Protein AF-A0A0F9HK56-F1 (afdb_monomer_lite)

pLDDT: mean 80.1, std 22.17, range [26.22, 98.25]

Organism: NCBI:txid412755

Foldseek 3Di:
DEAEDCLQCQLPVVSLVVSVVVVVVVVVVCVVVVPPDYYYYYYDPCSLWWDDDVCVQQCPQNHGHDCVRSVHDTDTDDPSSSVSSVVSSVVVVCCQVVPPPHDDDDPVRCCVVPNDADQKDFPVNLVVLVVVCVVVVHRDQDDGDGSQQSLLFVLVQLLCCVVPVHGDRIDGGAQAAEENDAADQDDQDDDDDSVVSSVQSVQQNVVCVVPSYGHSWGDDPPTTDGPHNPPPCVVVDPPDDPPPDPPPDPPDPPDDDDDDDDDDDDDDDDD

Secondary structure (DSSP, 8-state):
-EE---TTTTT-HHHHHHHHHHHHHHHHHHHHTT-S--EE----HHHHHEES-HHHHHSTTSS---TGGGT---EE--HHHHHHHHHHHHHHHHHHHH-TT-----HHHHHHHH----SEEEHHHHHHHHHHHHHHTSPPPPSSS-HHHHHHHHHHHHHHHHHHSS--SEEE---PBPPSSPPPSS-S-S---HHHHHHHHHHHHHHHHHHSB--S-EEETTEEE-SS----TTT------TT----------------------------

Radius of gyration: 25.94 Å; chains: 1; bounding box: 50×80×69 Å

Sequence (271 aa):
AGFGGFDSIYSCDAAFNARFEQMEEYVSACVERGVEYISLFGCHPVQVMARGWIEEYCLAGGKTRTPEQVGWRYGVRGPEEEARAKANFRKLCEYIRDHPDLQSVGIAEAAKAFYTQPADITRDELTPYAADVQEADRVVLHRTFSPAELLAGMLESLAAAGAEGGLPDAVDRRDVLGPKDIPTMGREVTEVTHAQLLDLCRQAVEVIRSTGHLPGNDHLGDARVDRLHPVDQGQMRARQGAAGQLYLDQRAQSGQLLDPLGGQVGRAQPA

Structure (mmCIF, N/CA/C/O backbone):
data_AF-A0A0F9HK56-F1
#
_entry.id   AF-A0A0F9HK56-F1
#
loop_
_atom_site.group_PDB
_atom_site.id
_atom_site.type_symbol
_atom_site.label_atom_id
_atom_site.label_alt_id
_atom_site.label_comp_id
_atom_site.label_asym_id
_atom_site.label_entity_id
_atom_site.label_seq_id
_atom_site.pdbx_PDB_ins_code
_atom_site.Cartn_x
_atom_site.Cartn_y
_atom_site.Cartn_z
_atom_site.occupancy
_atom_site.B_iso_or_equiv
_atom_site.auth_seq_id
_atom_site.auth_comp_id
_atom_site.auth_asym_id
_atom_site.auth_atom_id
_atom_site.pdbx_PDB_model_num
ATOM 1 N N . ALA A 1 1 ? 11.507 -13.057 -2.876 1.00 76.75 1 ALA A N 1
ATOM 2 C CA . ALA A 1 1 ? 12.666 -12.238 -3.303 1.00 76.75 1 ALA A CA 1
ATOM 3 C C . ALA A 1 1 ? 12.217 -11.298 -4.427 1.00 76.75 1 ALA A C 1
ATOM 5 O O . ALA A 1 1 ? 11.199 -11.599 -5.043 1.00 76.75 1 ALA A O 1
ATOM 6 N N . GLY A 1 2 ? 12.883 -10.159 -4.650 1.00 87.00 2 GLY A N 1
ATOM 7 C CA . GLY A 1 2 ? 12.436 -9.185 -5.653 1.00 87.00 2 GLY A CA 1
ATOM 8 C C . GLY A 1 2 ? 13.569 -8.589 -6.483 1.00 87.00 2 GLY A C 1
ATOM 9 O O . GLY A 1 2 ? 14.666 -8.383 -5.965 1.00 87.00 2 GLY A O 1
ATOM 10 N N . PHE A 1 3 ? 13.282 -8.289 -7.749 1.00 93.88 3 PHE A N 1
ATOM 11 C CA . PHE A 1 3 ? 14.173 -7.586 -8.672 1.00 93.88 3 PHE A CA 1
ATOM 12 C C . PHE A 1 3 ? 13.430 -6.417 -9.329 1.00 93.88 3 PHE A C 1
ATOM 14 O O . PHE A 1 3 ? 12.229 -6.492 -9.568 1.00 93.88 3 PHE A O 1
ATOM 21 N N . GLY A 1 4 ? 14.131 -5.323 -9.620 1.00 92.88 4 GLY A N 1
ATOM 22 C CA . GLY A 1 4 ? 13.541 -4.127 -10.228 1.00 92.88 4 GLY A CA 1
ATOM 23 C C . GLY A 1 4 ? 14.598 -3.133 -10.697 1.00 92.88 4 GLY A C 1
ATOM 24 O O . GLY A 1 4 ? 15.732 -3.525 -10.966 1.00 92.88 4 GLY A O 1
ATOM 25 N N . GLY A 1 5 ? 14.267 -1.842 -10.746 1.00 90.50 5 GLY A N 1
ATOM 26 C CA . GLY A 1 5 ? 15.226 -0.777 -11.081 1.00 90.50 5 GLY A CA 1
ATOM 27 C C . GLY A 1 5 ? 15.310 -0.440 -12.570 1.00 90.50 5 GLY A C 1
ATOM 28 O O . GLY A 1 5 ? 16.373 -0.062 -13.053 1.00 90.50 5 GLY A O 1
ATOM 29 N N . PHE A 1 6 ? 14.202 -0.581 -13.296 1.00 92.38 6 PHE A N 1
ATOM 30 C CA . PHE A 1 6 ? 14.111 -0.237 -14.718 1.00 92.38 6 PHE A CA 1
ATOM 31 C C . PHE A 1 6 ? 13.495 1.156 -14.986 1.00 92.38 6 PHE A C 1
ATOM 33 O O . PHE A 1 6 ? 13.485 1.611 -16.129 1.00 92.38 6 PHE A O 1
ATOM 40 N N . ASP A 1 7 ? 12.995 1.850 -13.955 1.00 86.44 7 ASP A N 1
ATOM 41 C CA . ASP A 1 7 ? 12.178 3.073 -14.060 1.00 86.44 7 ASP A CA 1
ATOM 42 C C . ASP A 1 7 ? 12.711 4.123 -15.044 1.00 86.44 7 ASP A C 1
ATOM 44 O O . ASP A 1 7 ? 11.982 4.619 -15.903 1.00 86.44 7 ASP A O 1
ATOM 48 N N . SER A 1 8 ? 13.999 4.442 -14.962 1.00 86.06 8 SER A N 1
ATOM 49 C CA . SER A 1 8 ? 14.609 5.539 -15.718 1.00 86.06 8 SER A CA 1
ATOM 50 C C . SER A 1 8 ? 15.484 5.091 -16.889 1.00 86.06 8 SER A C 1
ATOM 52 O O . SER A 1 8 ? 16.050 5.942 -17.576 1.00 86.06 8 SER A O 1
ATOM 54 N N . ILE A 1 9 ? 15.601 3.783 -17.144 1.00 92.38 9 ILE A N 1
ATOM 55 C CA . ILE A 1 9 ? 16.607 3.247 -18.078 1.00 92.38 9 ILE A CA 1
ATOM 56 C C . ILE A 1 9 ? 16.030 2.749 -19.401 1.00 92.38 9 ILE A C 1
ATOM 58 O O . ILE A 1 9 ? 16.794 2.532 -20.333 1.00 92.38 9 ILE A O 1
ATOM 62 N N . TYR A 1 10 ? 14.706 2.615 -19.536 1.00 93.44 10 TYR A N 1
ATOM 63 C CA . TYR A 1 10 ? 14.094 2.088 -20.764 1.00 93.44 10 TYR A CA 1
ATOM 64 C C . TYR A 1 10 ? 14.467 2.863 -22.032 1.00 93.44 10 TYR A C 1
ATOM 66 O O . TYR A 1 10 ? 14.584 2.267 -23.096 1.00 93.44 10 TYR A O 1
ATOM 74 N N . SER A 1 11 ? 14.685 4.176 -21.948 1.00 92.62 11 SER A N 1
ATOM 75 C CA . SER A 1 11 ? 15.094 4.990 -23.100 1.00 92.62 11 SER A CA 1
ATOM 76 C C . SER A 1 11 ? 16.609 4.976 -23.375 1.00 92.62 11 SER A C 1
ATOM 78 O O . SER A 1 11 ? 17.055 5.689 -24.278 1.00 92.62 11 SER A O 1
ATOM 80 N N . CYS A 1 12 ? 17.392 4.205 -22.608 1.00 93.88 12 CYS A N 1
ATOM 81 C CA . CYS A 1 12 ? 18.848 4.077 -22.694 1.00 93.88 12 CYS A CA 1
ATOM 82 C C . CYS A 1 12 ? 19.254 2.602 -22.853 1.00 93.88 12 CYS A C 1
ATOM 84 O O . CYS A 1 12 ? 19.375 1.875 -21.868 1.00 93.88 12 CYS A O 1
ATOM 86 N N . ASP A 1 13 ? 19.513 2.170 -24.089 1.00 97.06 13 ASP A N 1
ATOM 87 C CA . ASP A 1 13 ? 19.751 0.756 -24.418 1.00 97.06 13 ASP A CA 1
ATOM 88 C C . ASP A 1 13 ? 20.906 0.133 -23.624 1.00 97.06 13 ASP A C 1
ATOM 90 O O . ASP A 1 13 ? 20.794 -0.996 -23.157 1.00 97.06 13 ASP A O 1
ATOM 94 N N . ALA A 1 14 ? 22.004 0.867 -23.422 1.00 97.88 14 ALA A N 1
ATOM 95 C CA . ALA A 1 14 ? 23.151 0.367 -22.662 1.00 97.88 14 ALA A CA 1
ATOM 96 C C . ALA A 1 14 ? 22.793 0.100 -21.190 1.00 97.88 14 ALA A C 1
ATOM 98 O O . ALA A 1 14 ? 23.107 -0.962 -20.658 1.00 97.88 14 ALA A O 1
ATOM 99 N N . ALA A 1 15 ? 22.102 1.045 -20.544 1.00 96.56 15 ALA A N 1
ATOM 100 C CA . ALA A 1 15 ? 21.681 0.892 -19.155 1.00 96.56 15 ALA A CA 1
ATOM 101 C C . ALA A 1 15 ? 20.608 -0.195 -19.012 1.00 96.56 15 ALA A C 1
ATOM 103 O O . ALA A 1 15 ? 20.678 -1.004 -18.088 1.00 96.56 15 ALA A O 1
ATOM 104 N N . PHE A 1 16 ? 19.649 -0.242 -19.944 1.00 97.19 16 PHE A N 1
ATOM 105 C CA . PHE A 1 16 ? 18.629 -1.282 -19.988 1.00 97.19 16 PHE A CA 1
ATOM 106 C C . PHE A 1 16 ? 19.249 -2.673 -20.130 1.00 97.19 16 PHE A C 1
ATOM 108 O O . PHE A 1 16 ? 18.961 -3.530 -19.304 1.00 97.19 16 PHE A O 1
ATOM 115 N N . ASN A 1 17 ? 20.120 -2.893 -21.121 1.00 98.25 17 ASN A N 1
ATOM 116 C CA . ASN A 1 17 ? 20.724 -4.206 -21.357 1.00 98.25 17 ASN A CA 1
ATOM 117 C C . ASN A 1 17 ? 21.572 -4.665 -20.164 1.00 98.25 17 ASN A C 1
ATOM 119 O O . ASN A 1 17 ? 21.409 -5.795 -19.724 1.00 98.25 17 ASN A O 1
ATOM 123 N N . ALA A 1 18 ? 22.373 -3.778 -19.564 1.00 98.12 18 ALA A N 1
ATOM 124 C CA . ALA A 1 18 ? 23.148 -4.123 -18.370 1.00 98.12 18 ALA A CA 1
ATOM 125 C C . ALA A 1 18 ? 22.255 -4.529 -17.183 1.00 98.12 18 ALA A C 1
ATOM 127 O O . ALA A 1 18 ? 22.581 -5.443 -16.427 1.00 98.12 18 ALA A O 1
ATOM 128 N N . ARG A 1 19 ? 21.109 -3.858 -16.996 1.00 97.38 19 ARG A N 1
ATOM 129 C CA . ARG A 1 19 ? 20.160 -4.225 -15.935 1.00 97.38 19 ARG A CA 1
ATOM 130 C C . ARG A 1 19 ? 19.371 -5.488 -16.272 1.00 97.38 19 ARG A C 1
ATOM 132 O O . ARG A 1 19 ? 19.011 -6.235 -15.367 1.00 97.38 19 ARG A O 1
ATOM 139 N N . PHE A 1 20 ? 19.100 -5.702 -17.553 1.00 97.81 20 PHE A N 1
ATOM 140 C CA . PHE A 1 20 ? 18.426 -6.880 -18.073 1.00 97.81 20 PHE A CA 1
ATOM 141 C C . PHE A 1 20 ? 19.279 -8.136 -17.856 1.00 97.81 20 PHE A C 1
ATOM 143 O O . PHE A 1 20 ? 18.779 -9.083 -17.267 1.00 97.81 20 PHE A O 1
ATOM 150 N N . GLU A 1 21 ? 20.576 -8.100 -18.166 1.00 98.12 21 GLU A N 1
ATOM 151 C CA . GLU A 1 21 ? 21.515 -9.204 -17.893 1.00 98.12 21 GLU A CA 1
ATOM 152 C C . GLU A 1 21 ? 21.541 -9.576 -16.398 1.00 98.12 21 GLU A C 1
ATOM 154 O O . GLU A 1 21 ? 21.409 -10.740 -16.030 1.00 98.12 21 GLU A O 1
ATOM 159 N N . GLN A 1 22 ? 21.584 -8.578 -15.506 1.00 98.00 22 GLN A N 1
ATOM 160 C CA . GLN A 1 22 ? 21.504 -8.812 -14.055 1.00 98.00 22 GLN A CA 1
ATOM 161 C C . GLN A 1 22 ? 20.187 -9.474 -13.624 1.00 98.00 22 GLN A C 1
ATOM 163 O O . GLN A 1 22 ? 20.147 -10.194 -12.625 1.00 98.00 22 GLN A O 1
ATOM 168 N N . MET A 1 23 ? 19.090 -9.201 -14.333 1.00 97.31 23 MET A N 1
ATOM 169 C CA . MET A 1 23 ? 17.808 -9.850 -14.078 1.00 97.31 23 MET A CA 1
ATOM 170 C C . MET A 1 23 ? 17.843 -11.313 -14.525 1.00 97.31 23 MET A C 1
ATOM 172 O O . MET A 1 23 ? 17.336 -12.166 -13.802 1.00 97.31 23 MET A O 1
ATOM 176 N N . GLU A 1 24 ? 18.437 -11.606 -15.683 1.00 97.06 24 GLU A N 1
ATOM 177 C CA . GLU A 1 24 ? 18.589 -12.973 -16.199 1.00 97.06 24 GLU A CA 1
ATOM 178 C C . GLU A 1 24 ? 19.416 -13.838 -15.237 1.00 97.06 24 GLU A C 1
ATOM 180 O O . GLU A 1 24 ? 19.001 -14.942 -14.872 1.00 97.06 24 GLU A O 1
ATOM 185 N N . GLU A 1 25 ? 20.527 -13.297 -14.731 1.00 97.56 25 GLU A N 1
ATOM 186 C CA . GLU A 1 25 ? 21.344 -13.934 -13.693 1.00 97.56 25 GLU A CA 1
ATOM 187 C C . GLU A 1 25 ? 20.543 -14.164 -12.404 1.00 97.56 25 GLU A C 1
ATOM 189 O O . GLU A 1 25 ? 20.573 -15.250 -11.821 1.00 97.56 25 GLU A O 1
ATOM 194 N N . TYR A 1 26 ? 19.786 -13.154 -11.964 1.00 97.00 26 TYR A N 1
ATOM 195 C CA . TYR A 1 26 ? 18.942 -13.248 -10.775 1.00 97.00 26 TYR A CA 1
ATOM 196 C C . TYR A 1 26 ? 17.866 -14.335 -10.904 1.00 97.00 26 TYR A C 1
ATOM 198 O O . TYR A 1 26 ? 17.665 -15.111 -9.966 1.00 97.00 26 TYR A O 1
ATOM 206 N N . VAL A 1 27 ? 17.174 -14.391 -12.046 1.00 96.56 27 VAL A N 1
ATOM 207 C CA . VAL A 1 27 ? 16.149 -15.402 -12.336 1.00 96.56 27 VAL A CA 1
ATOM 208 C C . VAL A 1 27 ? 16.776 -16.791 -12.337 1.00 96.56 27 VAL A C 1
ATOM 210 O O . VAL A 1 27 ? 16.292 -17.660 -11.615 1.00 96.56 27 VAL A O 1
ATOM 213 N N . SER A 1 28 ? 17.886 -16.976 -13.055 1.00 96.12 28 SER A N 1
ATOM 214 C CA . SER A 1 28 ? 18.600 -18.257 -13.118 1.00 96.12 2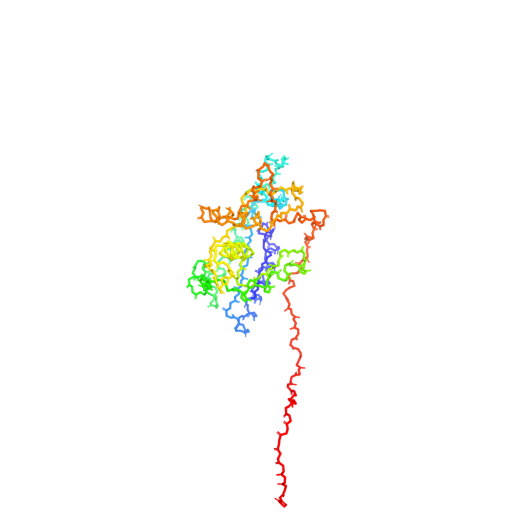8 SER A CA 1
ATOM 215 C C . SER A 1 28 ? 19.002 -18.740 -11.722 1.00 96.12 28 SER A C 1
ATOM 217 O O . SER A 1 28 ? 18.681 -19.859 -11.331 1.00 96.12 28 SER A O 1
ATOM 219 N N . ALA A 1 29 ? 19.586 -17.859 -10.905 1.00 97.12 29 ALA A N 1
ATOM 220 C CA . ALA A 1 29 ? 19.961 -18.188 -9.532 1.00 97.12 29 ALA A CA 1
ATOM 221 C C . ALA A 1 29 ? 18.751 -18.528 -8.640 1.00 97.12 29 ALA A C 1
ATOM 223 O O . ALA A 1 29 ? 18.865 -19.328 -7.709 1.00 97.12 29 ALA A O 1
ATOM 224 N N . CYS A 1 30 ? 17.587 -17.917 -8.876 1.00 97.06 30 CYS A N 1
ATOM 225 C CA . CYS A 1 30 ? 16.358 -18.261 -8.160 1.00 97.06 30 CYS A CA 1
ATOM 226 C C . CYS A 1 30 ? 15.846 -19.650 -8.559 1.00 97.06 30 CYS A C 1
ATOM 228 O O . CYS A 1 30 ? 15.490 -20.427 -7.673 1.00 97.06 30 CYS A O 1
ATOM 230 N N . VAL A 1 31 ? 15.868 -19.973 -9.855 1.00 95.69 31 VAL A N 1
ATOM 231 C CA . VAL A 1 31 ? 15.492 -21.294 -10.383 1.00 95.69 31 VAL A CA 1
ATOM 232 C C . VAL A 1 31 ? 16.408 -22.380 -9.817 1.00 95.69 31 VAL A C 1
ATOM 234 O O . VAL A 1 31 ? 15.920 -23.349 -9.241 1.00 95.69 31 VAL A O 1
ATOM 237 N N . GLU A 1 32 ? 17.728 -22.188 -9.871 1.00 96.69 32 GLU A N 1
ATOM 238 C CA . GLU A 1 32 ? 18.716 -23.136 -9.326 1.00 96.69 32 GLU A CA 1
ATOM 239 C C . GLU A 1 32 ? 18.522 -23.408 -7.828 1.00 96.69 32 GLU A C 1
ATOM 241 O O . GLU A 1 32 ? 18.749 -24.517 -7.344 1.00 96.69 32 GLU A O 1
ATOM 246 N N . ARG A 1 33 ? 18.079 -22.395 -7.080 1.00 97.06 33 ARG A N 1
ATOM 247 C CA . ARG A 1 33 ? 17.801 -22.495 -5.643 1.00 97.06 33 ARG A CA 1
ATOM 248 C C . ARG A 1 33 ? 16.413 -23.051 -5.321 1.00 97.06 33 ARG A C 1
ATOM 250 O O . ARG A 1 33 ? 16.095 -23.170 -4.139 1.00 97.06 33 ARG A O 1
ATOM 257 N N . GLY A 1 34 ? 15.590 -23.345 -6.326 1.00 95.69 34 GLY A N 1
ATOM 258 C CA . GLY A 1 34 ? 14.212 -23.795 -6.136 1.00 95.69 34 GLY A CA 1
ATOM 259 C C . GLY A 1 34 ? 13.314 -22.733 -5.497 1.00 95.69 34 GLY A C 1
ATOM 260 O O . GLY A 1 34 ? 12.444 -23.061 -4.695 1.00 95.69 34 GLY A O 1
ATOM 261 N N . VAL A 1 35 ? 13.545 -21.447 -5.783 1.00 95.00 35 VAL A N 1
ATOM 262 C CA . VAL A 1 35 ? 12.678 -20.367 -5.294 1.00 95.00 35 VAL A CA 1
ATOM 263 C C . VAL A 1 35 ? 11.344 -20.424 -6.036 1.00 95.00 35 VAL A C 1
ATOM 265 O O . VAL A 1 35 ? 11.281 -20.136 -7.225 1.00 95.00 35 VAL A O 1
ATOM 268 N N . GLU A 1 36 ? 10.270 -20.737 -5.314 1.00 91.00 36 GLU A N 1
ATOM 269 C CA . GLU A 1 36 ? 8.931 -20.926 -5.897 1.00 91.00 36 GLU A CA 1
ATOM 270 C C . GLU A 1 36 ? 8.261 -19.619 -6.347 1.00 91.00 36 GLU A C 1
ATOM 272 O O . GLU A 1 36 ? 7.393 -19.630 -7.217 1.00 91.00 36 GLU A O 1
ATOM 277 N N . TYR A 1 37 ? 8.647 -18.480 -5.758 1.00 89.69 37 TYR A N 1
ATOM 278 C CA . TYR A 1 37 ? 8.064 -17.178 -6.076 1.00 89.69 37 TYR A CA 1
ATOM 279 C C . TYR A 1 37 ? 9.092 -16.043 -6.072 1.00 89.69 37 TYR A C 1
ATOM 281 O O . TYR A 1 37 ? 9.808 -15.798 -5.088 1.00 89.69 37 TYR A O 1
ATOM 289 N N . ILE A 1 38 ? 9.091 -15.277 -7.162 1.00 91.56 38 ILE A N 1
ATOM 290 C CA . ILE A 1 38 ? 9.854 -14.040 -7.317 1.00 91.56 38 ILE A CA 1
ATOM 291 C C . ILE A 1 38 ? 8.925 -12.896 -7.723 1.00 91.56 38 ILE A C 1
ATOM 293 O O . ILE A 1 38 ? 7.945 -13.092 -8.434 1.00 91.56 38 ILE A O 1
ATOM 297 N N . SER A 1 39 ? 9.253 -11.684 -7.282 1.00 90.00 39 SER A N 1
ATOM 298 C CA . SER A 1 39 ? 8.585 -10.461 -7.727 1.00 90.00 39 SER A CA 1
ATOM 299 C C . SER A 1 39 ? 9.495 -9.697 -8.685 1.00 90.00 39 SER A C 1
ATOM 301 O O . SER A 1 39 ? 10.628 -9.364 -8.332 1.00 90.00 39 SER A O 1
ATOM 303 N N . LEU A 1 40 ? 9.006 -9.414 -9.892 1.00 90.38 40 LEU A N 1
ATOM 304 C CA . LEU A 1 40 ? 9.709 -8.609 -10.889 1.00 90.38 40 LEU A CA 1
ATOM 305 C C . LEU A 1 40 ? 8.993 -7.267 -11.050 1.00 90.38 40 LEU A C 1
ATOM 307 O O . LEU A 1 40 ? 7.889 -7.190 -11.587 1.00 90.38 40 LEU A O 1
ATOM 311 N N . PHE A 1 41 ? 9.626 -6.195 -10.583 1.00 89.62 41 PHE A N 1
ATOM 312 C CA . PHE A 1 41 ? 9.116 -4.839 -10.728 1.00 89.62 41 PHE A CA 1
ATOM 313 C C . PHE A 1 41 ? 9.607 -4.214 -12.039 1.00 89.62 41 PHE A C 1
ATOM 315 O O . PHE A 1 41 ? 10.762 -3.796 -12.157 1.00 89.62 41 PHE A O 1
ATOM 322 N N . GLY A 1 42 ? 8.709 -4.152 -13.024 1.00 88.06 42 GLY A N 1
ATOM 323 C CA . GLY A 1 42 ? 9.017 -3.669 -14.369 1.00 88.06 42 GLY A CA 1
ATOM 324 C C . GLY A 1 42 ? 9.254 -2.161 -14.460 1.00 88.06 42 GLY A C 1
ATOM 325 O O . GLY A 1 42 ? 10.186 -1.764 -15.141 1.00 88.06 42 GLY A O 1
ATOM 326 N N . CYS A 1 43 ? 8.416 -1.320 -13.848 1.00 88.06 43 CYS A N 1
ATOM 327 C CA . CYS A 1 43 ? 8.607 0.130 -13.640 1.00 88.06 43 CYS A CA 1
ATOM 328 C C . CYS A 1 43 ? 7.314 0.791 -13.163 1.00 88.06 43 CYS A C 1
ATOM 330 O O . CYS A 1 43 ? 6.225 0.235 -13.310 1.00 88.06 43 CYS A O 1
ATOM 332 N N . HIS A 1 44 ? 7.432 2.036 -12.708 1.00 86.19 44 HIS A N 1
ATOM 333 C CA . HIS A 1 44 ? 6.336 2.992 -12.688 1.00 86.19 44 HIS A CA 1
ATOM 334 C C . HIS A 1 44 ? 6.048 3.452 -14.130 1.00 86.19 44 HIS A C 1
ATOM 336 O O . HIS A 1 44 ? 6.916 4.074 -14.751 1.00 86.19 44 HIS A O 1
ATOM 342 N N . PRO A 1 45 ? 4.835 3.234 -14.678 1.00 81.06 45 PRO A N 1
ATOM 343 C CA . PRO A 1 45 ? 4.516 3.603 -16.061 1.00 81.06 45 PRO A CA 1
ATOM 344 C C . PRO A 1 45 ? 4.777 5.079 -16.381 1.00 81.06 45 PRO A C 1
ATOM 346 O O . PRO A 1 45 ? 5.156 5.428 -17.498 1.00 81.06 45 PRO A O 1
ATOM 349 N N . VAL A 1 46 ? 4.633 5.961 -15.388 1.00 80.38 46 VAL A N 1
ATOM 350 C CA . VAL A 1 46 ? 4.896 7.393 -15.552 1.00 80.38 46 VAL A CA 1
ATOM 351 C C . VAL A 1 46 ? 6.367 7.697 -15.855 1.00 80.38 46 VAL A C 1
ATOM 353 O O . VAL A 1 46 ? 6.649 8.601 -16.639 1.00 80.38 46 VAL A O 1
ATOM 356 N N . GLN A 1 47 ? 7.302 6.903 -15.325 1.00 80.62 47 GLN A N 1
ATOM 357 C CA . GLN A 1 47 ? 8.744 7.060 -15.547 1.00 80.62 47 GLN A CA 1
ATOM 358 C C . GLN A 1 47 ? 9.181 6.634 -16.953 1.00 80.62 47 GLN A C 1
ATOM 360 O O . GLN A 1 47 ? 10.272 6.982 -17.403 1.00 80.62 47 GLN A O 1
ATOM 365 N N . VAL A 1 48 ? 8.319 5.932 -17.693 1.00 79.19 48 VAL A N 1
ATOM 366 C CA . VAL A 1 48 ? 8.560 5.615 -19.105 1.00 79.19 48 VAL A CA 1
ATOM 367 C C . VAL A 1 48 ? 8.437 6.869 -19.976 1.00 79.19 48 VAL A C 1
ATOM 369 O O . VAL A 1 48 ? 9.167 6.997 -20.958 1.00 79.19 48 VAL A O 1
ATOM 372 N N . MET A 1 49 ? 7.564 7.809 -19.602 1.00 79.06 49 MET A N 1
ATOM 373 C CA . MET A 1 49 ? 7.211 8.970 -20.429 1.00 79.06 49 MET A CA 1
ATOM 374 C C . MET A 1 49 ? 7.695 10.304 -19.859 1.00 79.06 49 MET A C 1
ATOM 376 O O . MET A 1 49 ? 8.062 11.200 -20.621 1.00 79.06 49 MET A O 1
ATOM 380 N N . ALA A 1 50 ? 7.701 10.457 -18.537 1.00 83.56 50 ALA A N 1
ATOM 381 C CA . ALA A 1 50 ? 8.110 11.688 -17.879 1.00 83.56 50 ALA A CA 1
ATOM 382 C C . ALA A 1 50 ? 9.638 11.779 -17.728 1.00 83.56 50 ALA A C 1
ATOM 384 O O . ALA A 1 50 ? 10.349 10.785 -17.575 1.00 83.56 50 ALA A O 1
ATOM 385 N N . ARG A 1 51 ? 10.150 13.010 -17.747 1.00 83.12 51 ARG A N 1
ATOM 386 C CA . ARG A 1 51 ? 11.494 13.362 -17.293 1.00 83.12 51 ARG A CA 1
ATOM 387 C C . ARG A 1 51 ? 11.393 13.803 -15.832 1.00 83.12 51 ARG A C 1
ATOM 389 O O . ARG A 1 51 ? 10.796 14.840 -15.549 1.00 83.12 51 ARG A O 1
ATOM 396 N N . GLY A 1 52 ? 11.999 13.030 -14.933 1.00 75.81 52 GLY A N 1
ATOM 397 C CA . GLY A 1 52 ? 12.010 13.292 -13.490 1.00 75.81 52 GLY A CA 1
ATOM 398 C C . GLY A 1 52 ? 10.882 12.597 -12.721 1.00 75.81 52 GLY A C 1
ATOM 399 O O . GLY A 1 52 ? 10.054 11.887 -13.294 1.00 75.81 52 GLY A O 1
ATOM 400 N N . TRP A 1 53 ? 10.865 12.782 -11.400 1.00 75.62 53 TRP A N 1
ATOM 401 C CA . TRP A 1 53 ? 9.917 12.121 -10.503 1.00 75.62 53 TRP A CA 1
ATOM 402 C C . TRP A 1 53 ? 8.703 13.006 -10.218 1.00 75.62 53 TRP A C 1
ATOM 404 O O . TRP A 1 53 ? 8.742 13.888 -9.367 1.00 75.62 53 TRP A O 1
ATOM 414 N N . ILE A 1 54 ? 7.601 12.785 -10.946 1.00 77.50 54 ILE A N 1
ATOM 415 C CA . ILE A 1 54 ? 6.371 13.580 -10.780 1.00 77.50 54 ILE A CA 1
ATOM 416 C C . ILE A 1 54 ? 5.801 13.499 -9.362 1.00 77.50 54 ILE A C 1
ATOM 418 O O . ILE A 1 54 ? 5.217 14.464 -8.876 1.00 77.50 54 ILE A O 1
ATOM 422 N N . GLU A 1 55 ? 5.981 12.370 -8.681 1.00 76.50 55 GLU A N 1
ATOM 423 C CA . GLU A 1 55 ? 5.367 12.144 -7.375 1.00 76.50 55 GLU A CA 1
ATOM 424 C C . GLU A 1 55 ? 5.964 13.038 -6.287 1.00 76.50 55 GLU A C 1
ATOM 426 O O . GLU A 1 55 ? 5.240 13.448 -5.385 1.00 76.50 55 GLU A O 1
ATOM 431 N N . GLU A 1 56 ? 7.239 13.426 -6.404 1.00 75.94 56 GLU A N 1
ATOM 432 C CA . GLU A 1 56 ? 7.880 14.348 -5.456 1.00 75.94 56 GLU A CA 1
ATOM 433 C C . GLU A 1 56 ? 7.140 15.690 -5.413 1.00 75.94 56 GLU A C 1
ATOM 435 O O . GLU A 1 56 ? 6.986 16.300 -4.355 1.00 75.94 56 GLU A O 1
ATOM 440 N N . TYR A 1 57 ? 6.621 16.127 -6.562 1.00 74.94 57 TYR A N 1
ATOM 441 C CA . TYR A 1 57 ? 5.895 17.385 -6.694 1.00 74.94 57 TYR A CA 1
ATOM 442 C C . TYR A 1 57 ? 4.396 17.205 -6.453 1.00 74.94 57 TYR A C 1
ATOM 444 O O . TYR A 1 57 ? 3.779 17.965 -5.704 1.00 74.94 57 TYR A O 1
ATOM 452 N N . CYS A 1 58 ? 3.803 16.190 -7.080 1.00 77.12 58 CYS A N 1
ATOM 453 C CA . CYS A 1 58 ? 2.359 16.009 -7.141 1.00 77.12 58 CYS A CA 1
ATOM 454 C C . CYS A 1 58 ? 1.785 15.202 -5.972 1.00 77.12 58 CYS A C 1
ATOM 456 O O . CYS A 1 58 ? 0.605 15.356 -5.683 1.00 77.12 58 CYS A O 1
ATOM 458 N N . LEU A 1 59 ? 2.571 14.366 -5.286 1.00 74.25 59 LEU A N 1
ATOM 459 C CA . LEU A 1 59 ? 2.093 13.520 -4.179 1.00 74.25 59 LEU A CA 1
ATOM 460 C C . LEU A 1 59 ? 2.627 13.948 -2.805 1.00 74.25 59 LEU A C 1
ATOM 462 O O . LEU A 1 59 ? 2.266 13.353 -1.788 1.00 74.25 59 LEU A O 1
ATOM 466 N N . ALA A 1 60 ? 3.447 15.001 -2.735 1.00 67.75 60 ALA A N 1
ATOM 467 C CA . ALA A 1 60 ? 3.933 15.501 -1.455 1.00 67.75 60 ALA A CA 1
ATOM 468 C C . ALA A 1 60 ? 2.767 15.936 -0.543 1.00 67.75 60 ALA A C 1
ATOM 470 O O . ALA A 1 60 ? 1.872 16.671 -0.971 1.00 67.75 60 ALA A O 1
ATOM 471 N N . GLY A 1 61 ? 2.807 15.485 0.715 1.00 65.12 61 GLY A N 1
ATOM 472 C CA . GLY A 1 61 ? 1.817 15.811 1.746 1.00 65.12 61 GLY A CA 1
ATOM 473 C C . GLY A 1 61 ? 0.534 14.972 1.713 1.00 65.12 61 GLY A C 1
ATOM 474 O O . GLY A 1 61 ? -0.458 15.391 2.297 1.00 65.12 61 GLY A O 1
ATOM 475 N N . GLY A 1 62 ? 0.514 13.826 1.020 1.00 64.75 62 GLY A N 1
ATOM 476 C CA . GLY A 1 62 ? -0.618 12.886 1.052 1.00 64.75 62 GLY A CA 1
ATOM 477 C C . GLY A 1 62 ? -1.838 13.305 0.225 1.00 64.75 62 GLY A C 1
ATOM 478 O O . GLY A 1 62 ? -2.811 12.562 0.152 1.00 64.75 62 GLY A O 1
ATOM 479 N N . LYS A 1 63 ? -1.783 14.460 -0.450 1.00 69.19 63 LYS A N 1
ATOM 480 C CA . LYS A 1 63 ? -2.788 14.893 -1.425 1.00 69.19 63 LYS A CA 1
ATOM 481 C C . LYS A 1 63 ? -2.209 14.858 -2.829 1.00 69.19 63 LYS A C 1
ATOM 483 O O . LYS A 1 63 ? -1.207 15.518 -3.103 1.00 69.19 63 LYS A O 1
ATOM 488 N N . THR A 1 64 ? -2.906 14.181 -3.735 1.00 76.88 64 THR A N 1
ATOM 489 C CA . THR A 1 64 ? -2.634 14.279 -5.169 1.00 76.88 64 THR A CA 1
ATOM 490 C C . THR A 1 64 ? -2.954 15.691 -5.655 1.00 76.88 64 THR A C 1
ATOM 492 O O . THR A 1 64 ? -4.101 16.142 -5.619 1.00 76.88 64 THR A O 1
ATOM 495 N N . ARG A 1 65 ? -1.920 16.400 -6.098 1.00 79.56 65 ARG A N 1
ATOM 496 C CA . ARG A 1 65 ? -1.983 17.719 -6.719 1.00 79.56 65 ARG A CA 1
ATOM 497 C C . ARG A 1 65 ? -1.648 17.598 -8.198 1.00 79.56 65 ARG A C 1
ATOM 499 O O . ARG A 1 65 ? -0.747 16.865 -8.590 1.00 79.56 65 ARG A O 1
ATOM 506 N N . THR A 1 66 ? -2.362 18.344 -9.022 1.00 82.62 66 THR A N 1
ATOM 507 C CA . THR A 1 66 ? -2.054 18.497 -10.446 1.00 82.62 66 THR A CA 1
ATOM 508 C C . THR A 1 66 ? -0.786 19.337 -10.631 1.00 82.62 66 THR A C 1
ATOM 510 O O . THR A 1 66 ? -0.484 20.170 -9.768 1.00 82.62 66 THR A O 1
ATOM 513 N N . PRO A 1 67 ? -0.044 19.165 -11.740 1.00 80.50 67 PRO A N 1
ATOM 514 C CA . PRO A 1 67 ? 1.076 20.042 -12.084 1.00 80.50 67 PRO A CA 1
ATOM 515 C C . PRO A 1 67 ? 0.699 21.536 -12.034 1.00 80.50 67 PRO A C 1
ATOM 517 O O . PRO A 1 67 ? 1.451 22.354 -11.504 1.00 80.50 67 PRO A O 1
ATOM 520 N N . GLU A 1 68 ? -0.513 21.892 -12.470 1.00 84.38 68 GLU A N 1
ATOM 521 C CA . GLU A 1 68 ? -1.053 23.255 -12.410 1.00 84.38 68 GLU A CA 1
ATOM 522 C C . GLU A 1 68 ? -1.172 23.772 -10.971 1.00 84.38 68 GLU A C 1
ATOM 524 O O . GLU A 1 68 ? -0.781 24.904 -10.688 1.00 84.38 68 GLU A O 1
ATOM 529 N N . GLN A 1 69 ? -1.661 22.942 -10.044 1.00 83.88 69 GLN A N 1
ATOM 530 C CA . GLN A 1 69 ? -1.808 23.303 -8.628 1.00 83.88 69 GLN A CA 1
ATOM 531 C C . GLN A 1 69 ? -0.472 23.569 -7.927 1.00 83.88 69 GLN A C 1
ATOM 533 O O . GLN A 1 69 ? -0.449 24.295 -6.935 1.00 83.88 69 GLN A O 1
ATOM 538 N N . VAL A 1 70 ? 0.627 22.988 -8.412 1.00 82.75 70 VAL A N 1
ATOM 539 C CA . VAL A 1 70 ? 1.975 23.205 -7.860 1.00 82.75 70 VAL A CA 1
ATOM 54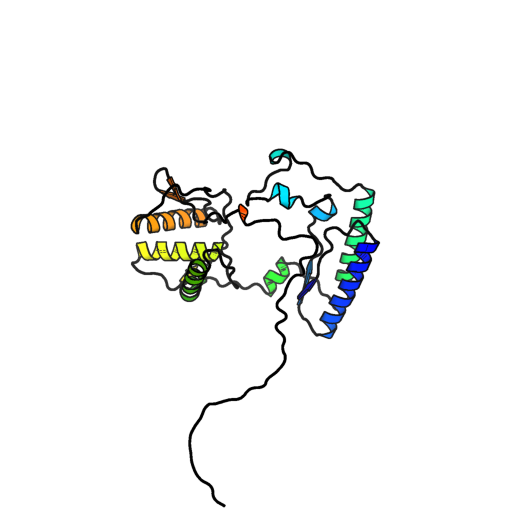0 C C . VAL A 1 70 ? 2.825 24.156 -8.707 1.00 82.75 70 VAL A C 1
ATOM 542 O O . VAL A 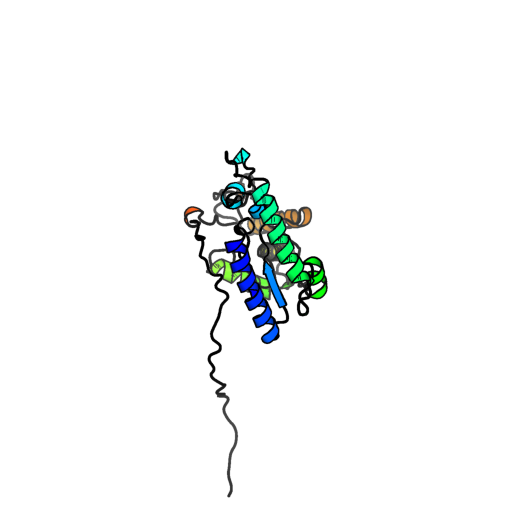1 70 ? 4.000 24.349 -8.406 1.00 82.75 70 VAL A O 1
ATOM 545 N N . GLY A 1 71 ? 2.252 24.762 -9.754 1.00 83.19 71 GLY A N 1
ATOM 546 C CA . GLY A 1 71 ? 2.968 25.682 -10.642 1.00 83.19 71 GLY A CA 1
ATOM 547 C C . GLY A 1 71 ? 4.139 25.031 -11.386 1.00 83.19 71 GLY A C 1
ATOM 548 O O . GLY A 1 71 ? 5.104 25.710 -11.730 1.00 83.19 71 GLY A O 1
ATOM 549 N N . TRP A 1 72 ? 4.076 23.719 -11.616 1.00 78.31 72 TRP A N 1
ATOM 550 C CA . TRP A 1 72 ? 5.157 22.925 -12.195 1.00 78.31 72 TRP A CA 1
ATOM 551 C C . TRP A 1 72 ? 4.701 22.225 -13.476 1.00 78.31 72 TRP A C 1
ATOM 553 O O . TRP A 1 72 ? 3.522 21.946 -13.670 1.00 78.31 72 TRP A O 1
ATOM 563 N N . ARG A 1 73 ? 5.643 21.931 -14.373 1.00 79.19 73 ARG A N 1
ATOM 564 C CA . ARG A 1 73 ? 5.410 21.128 -15.579 1.00 79.19 73 ARG A CA 1
ATOM 565 C C . ARG A 1 73 ? 6.526 20.101 -15.699 1.00 79.19 73 ARG A C 1
ATOM 567 O O . ARG A 1 73 ? 7.697 20.474 -15.665 1.00 79.19 73 ARG A O 1
ATOM 574 N N . TYR A 1 74 ? 6.170 18.830 -15.865 1.00 79.06 74 TYR A N 1
ATOM 575 C CA . TYR A 1 74 ? 7.155 17.788 -16.142 1.00 79.06 74 TYR A CA 1
ATOM 576 C C . TYR A 1 74 ? 7.630 17.870 -17.589 1.00 79.06 74 TYR A C 1
ATOM 578 O O . TYR A 1 74 ? 6.863 18.181 -18.503 1.00 79.06 74 TYR A O 1
ATOM 586 N N . GLY A 1 75 ? 8.904 17.550 -17.804 1.00 83.88 75 GLY A N 1
ATOM 587 C CA . GLY A 1 75 ? 9.383 17.264 -19.149 1.00 83.88 75 GLY A CA 1
ATOM 588 C C . GLY A 1 75 ? 8.801 15.938 -19.632 1.00 83.88 75 GLY A C 1
ATOM 589 O O . GLY A 1 75 ? 8.628 15.013 -18.842 1.00 83.88 75 GLY A O 1
ATOM 590 N N . VAL A 1 76 ? 8.531 15.822 -20.927 1.00 86.19 76 VAL A N 1
ATOM 591 C CA . VAL A 1 76 ? 8.118 14.562 -21.562 1.00 86.19 76 VAL A CA 1
ATOM 592 C C . VAL A 1 76 ? 9.241 14.103 -22.485 1.00 86.19 76 VAL A C 1
ATOM 594 O O . VAL A 1 76 ? 9.945 14.926 -23.076 1.00 86.19 76 VAL A O 1
ATOM 597 N N . ARG A 1 77 ? 9.465 12.792 -22.563 1.00 86.94 77 ARG A N 1
ATOM 598 C CA . ARG A 1 77 ? 10.406 12.192 -23.514 1.00 86.94 77 ARG A CA 1
ATOM 599 C C . ARG A 1 77 ? 9.926 12.399 -24.952 1.00 86.94 77 ARG A C 1
ATOM 601 O O . ARG A 1 77 ? 8.727 12.416 -25.217 1.00 86.94 77 ARG A O 1
ATOM 608 N N . GLY A 1 78 ? 10.867 12.588 -25.874 1.00 91.44 78 GLY A N 1
ATOM 609 C CA . GLY A 1 78 ? 10.545 12.742 -27.294 1.00 91.44 78 GLY A CA 1
ATOM 610 C C . GLY A 1 78 ? 10.103 11.418 -27.943 1.00 91.44 78 GLY A C 1
ATOM 611 O O . GLY A 1 78 ? 10.364 10.351 -27.381 1.00 91.44 78 GLY A O 1
ATOM 612 N N . PRO A 1 79 ? 9.515 11.449 -29.155 1.00 92.38 79 PRO A N 1
ATOM 613 C CA . PRO A 1 79 ? 9.028 10.245 -29.842 1.00 92.38 79 PRO A CA 1
ATOM 614 C C . PRO A 1 79 ? 10.082 9.142 -30.028 1.00 92.38 79 PRO A C 1
ATOM 616 O O . PRO A 1 79 ? 9.773 7.958 -29.924 1.00 92.38 79 PRO A O 1
ATOM 619 N N . GLU A 1 80 ? 11.344 9.509 -30.271 1.00 93.88 80 GLU A N 1
ATOM 620 C CA . GLU A 1 80 ? 12.440 8.539 -30.412 1.00 93.88 80 GLU A CA 1
ATOM 621 C C . GLU A 1 80 ? 12.789 7.841 -29.092 1.00 93.88 80 GLU A C 1
ATOM 623 O O . GLU A 1 80 ? 13.039 6.637 -29.063 1.00 93.88 80 GLU A O 1
ATOM 628 N N . GLU A 1 81 ? 12.802 8.589 -27.987 1.00 92.56 81 GLU A N 1
ATOM 629 C CA . GLU A 1 81 ? 13.043 8.040 -26.651 1.00 92.56 81 GLU A CA 1
ATOM 630 C C . GLU A 1 81 ? 11.900 7.114 -26.229 1.00 92.56 81 GLU A C 1
ATOM 632 O O . GLU A 1 81 ? 12.147 6.055 -25.656 1.00 92.56 81 GLU A O 1
ATOM 637 N N . GLU A 1 82 ? 10.661 7.489 -26.548 1.00 90.50 82 GLU A N 1
ATOM 638 C CA . GLU A 1 82 ? 9.476 6.660 -26.337 1.00 90.50 82 GLU A CA 1
ATOM 639 C C . GLU A 1 82 ? 9.545 5.361 -27.150 1.00 90.50 82 GLU A C 1
ATOM 641 O O . GLU A 1 82 ? 9.274 4.283 -26.617 1.00 90.50 82 GLU A O 1
ATOM 646 N N . ALA A 1 83 ? 9.933 5.437 -28.426 1.00 92.56 83 ALA A N 1
ATOM 647 C CA . ALA A 1 83 ? 10.080 4.261 -29.277 1.00 92.56 83 ALA A CA 1
ATOM 648 C C . ALA A 1 83 ? 11.132 3.286 -28.721 1.00 92.56 83 ALA A C 1
ATOM 650 O O . ALA A 1 83 ? 10.856 2.086 -28.631 1.00 92.56 83 ALA A O 1
ATOM 651 N N . ARG A 1 84 ? 12.291 3.799 -28.275 1.00 95.12 84 ARG A N 1
ATOM 652 C CA . ARG A 1 84 ? 13.317 2.997 -27.581 1.00 95.12 84 ARG A CA 1
ATOM 653 C C . ARG A 1 84 ? 12.771 2.369 -26.302 1.00 95.12 84 ARG A C 1
ATOM 655 O O . ARG A 1 84 ? 12.891 1.161 -26.110 1.00 95.12 84 ARG A O 1
ATOM 662 N N . ALA A 1 85 ? 12.089 3.157 -25.472 1.00 92.31 85 ALA A N 1
ATOM 663 C CA . ALA A 1 85 ? 11.522 2.667 -24.224 1.00 92.31 85 ALA A CA 1
ATOM 664 C C . ALA A 1 85 ? 10.503 1.539 -24.432 1.00 92.31 85 ALA A C 1
ATOM 666 O O . ALA A 1 85 ? 10.563 0.516 -23.753 1.00 92.31 85 ALA A O 1
ATOM 667 N N . LYS A 1 86 ? 9.621 1.679 -25.427 1.00 91.38 86 LYS A N 1
ATOM 668 C CA . LYS A 1 86 ? 8.665 0.636 -25.824 1.00 91.38 86 LYS A CA 1
ATOM 669 C C . LYS A 1 86 ? 9.355 -0.623 -26.345 1.00 91.38 86 LYS A C 1
ATOM 671 O O . LYS A 1 86 ? 8.887 -1.721 -26.056 1.00 91.38 86 LYS A O 1
ATOM 676 N N . ALA A 1 87 ? 10.430 -0.484 -27.121 1.00 95.06 87 ALA A N 1
ATOM 677 C CA . ALA A 1 87 ? 11.189 -1.625 -27.629 1.00 95.06 87 ALA A CA 1
ATOM 678 C C . ALA A 1 87 ? 11.854 -2.413 -26.488 1.00 95.06 87 ALA A C 1
ATOM 680 O O . ALA A 1 87 ? 11.695 -3.630 -26.416 1.00 95.06 87 ALA A O 1
ATOM 681 N N . ASN A 1 88 ? 12.504 -1.720 -25.553 1.00 96.06 88 ASN A N 1
ATOM 682 C CA . ASN A 1 88 ? 13.142 -2.343 -24.393 1.00 96.06 88 ASN A CA 1
ATOM 683 C C . ASN A 1 88 ? 12.117 -2.969 -23.431 1.00 96.06 88 ASN A C 1
ATOM 685 O O . ASN A 1 88 ? 12.298 -4.098 -22.979 1.00 96.06 88 ASN A O 1
ATOM 689 N N . PHE A 1 89 ? 10.986 -2.303 -23.184 1.00 93.06 89 PHE A N 1
ATOM 690 C CA . PHE A 1 89 ? 9.895 -2.890 -22.401 1.00 93.06 89 PHE A CA 1
ATOM 691 C C . PHE A 1 89 ? 9.324 -4.152 -23.057 1.00 93.06 89 PHE A C 1
ATOM 693 O O . PHE A 1 89 ? 9.105 -5.153 -22.378 1.00 93.06 89 PHE A O 1
ATOM 700 N N . ARG A 1 90 ? 9.154 -4.151 -24.387 1.00 93.75 90 ARG A N 1
ATOM 701 C CA . ARG A 1 90 ? 8.734 -5.348 -25.126 1.00 93.75 90 ARG A CA 1
ATOM 702 C C . ARG A 1 90 ? 9.717 -6.501 -24.930 1.00 93.75 90 ARG A C 1
ATOM 704 O O . ARG A 1 90 ? 9.265 -7.594 -24.616 1.00 93.75 90 ARG A O 1
ATOM 711 N N . LYS A 1 91 ? 11.026 -6.246 -25.036 1.00 96.00 91 LYS A N 1
ATOM 712 C CA . LYS A 1 91 ? 12.067 -7.259 -24.797 1.00 96.00 91 LYS A CA 1
ATOM 713 C C . LYS A 1 91 ? 11.952 -7.877 -23.396 1.00 96.00 91 LYS A C 1
ATOM 715 O O . LYS A 1 91 ? 12.034 -9.094 -23.264 1.00 96.00 91 LYS A O 1
ATOM 720 N N . LEU A 1 92 ? 11.691 -7.063 -22.367 1.00 94.69 92 LEU A N 1
ATOM 721 C CA . LEU A 1 92 ? 11.435 -7.559 -21.010 1.00 94.69 92 LEU A CA 1
ATOM 722 C C . LEU A 1 92 ? 10.197 -8.466 -20.943 1.00 94.69 92 LEU A C 1
ATOM 724 O O . LEU A 1 92 ? 10.259 -9.555 -20.377 1.00 94.69 92 LEU A O 1
ATOM 728 N N . CYS A 1 93 ? 9.077 -8.031 -21.522 1.00 93.44 93 CYS A N 1
ATOM 729 C CA . CYS A 1 93 ? 7.847 -8.819 -21.530 1.00 93.44 93 CYS A CA 1
ATOM 730 C C . CYS A 1 93 ? 7.999 -10.143 -22.288 1.00 93.44 93 CYS A C 1
ATOM 732 O O . CYS A 1 93 ? 7.482 -11.157 -21.834 1.00 93.44 93 CYS A O 1
ATOM 734 N N . GLU A 1 94 ? 8.688 -10.134 -23.430 1.00 95.88 94 GLU A N 1
ATOM 735 C CA . GLU A 1 94 ? 8.945 -11.331 -24.236 1.00 95.88 94 GLU A CA 1
ATOM 736 C C . GLU A 1 94 ? 9.801 -12.336 -23.467 1.00 95.88 94 GLU A C 1
ATOM 738 O O . GLU A 1 94 ? 9.422 -13.498 -23.386 1.00 95.88 94 GLU A O 1
ATOM 743 N N . TYR A 1 95 ? 10.865 -11.881 -22.799 1.00 95.62 95 TYR A N 1
ATOM 744 C CA . TYR A 1 95 ? 11.663 -12.738 -21.921 1.00 95.62 95 TYR A CA 1
ATOM 745 C C . TYR A 1 95 ? 10.818 -13.400 -20.832 1.00 95.62 95 TYR A C 1
ATOM 747 O O . TYR A 1 95 ? 10.837 -14.616 -20.702 1.00 95.62 95 TYR A O 1
ATOM 755 N N . ILE A 1 96 ? 10.035 -12.621 -20.077 1.00 94.06 96 ILE A N 1
ATOM 756 C CA . ILE A 1 96 ? 9.214 -13.167 -18.982 1.00 94.06 96 ILE A CA 1
ATOM 757 C C . ILE A 1 96 ? 8.172 -14.159 -19.514 1.00 94.06 96 ILE A C 1
ATOM 759 O O . ILE A 1 96 ? 7.904 -15.166 -18.866 1.00 94.06 96 ILE A O 1
ATOM 763 N N . ARG A 1 97 ? 7.569 -13.869 -20.672 1.00 94.19 97 ARG A N 1
ATOM 764 C CA . ARG A 1 97 ? 6.551 -14.722 -21.297 1.00 94.19 97 ARG A CA 1
ATOM 765 C C . ARG A 1 97 ? 7.132 -16.043 -21.796 1.00 94.19 97 ARG A C 1
ATOM 767 O O . ARG A 1 97 ? 6.470 -17.067 -21.666 1.00 94.19 97 ARG A O 1
ATOM 774 N N . ASP A 1 98 ? 8.316 -15.996 -22.400 1.00 95.94 98 ASP A N 1
ATOM 775 C CA . ASP A 1 98 ? 8.891 -17.123 -23.138 1.00 95.94 98 ASP A CA 1
ATOM 776 C C . ASP A 1 98 ? 9.898 -17.937 -22.302 1.00 95.94 98 ASP A C 1
ATOM 778 O O . ASP A 1 98 ? 10.370 -18.980 -22.758 1.00 95.94 98 ASP A O 1
ATOM 782 N N . HIS A 1 99 ? 10.236 -17.493 -21.085 1.00 95.69 99 HIS A N 1
ATOM 783 C CA . HIS A 1 99 ? 11.168 -18.204 -20.211 1.00 95.69 99 HIS A CA 1
ATOM 784 C C . HIS A 1 99 ? 10.573 -19.544 -19.731 1.00 95.69 99 HIS A C 1
ATOM 786 O O . HIS A 1 99 ? 9.508 -19.547 -19.113 1.00 95.69 99 HIS A O 1
ATOM 792 N N . PRO A 1 100 ? 11.260 -20.684 -19.937 1.00 95.69 100 PRO A N 1
ATOM 793 C CA . PRO A 1 100 ? 10.694 -22.016 -19.698 1.00 95.69 100 PRO A CA 1
ATOM 794 C C . PRO A 1 100 ? 10.356 -22.296 -18.227 1.00 95.69 100 PRO A C 1
ATOM 796 O O . PRO A 1 100 ? 9.404 -23.018 -17.951 1.00 95.69 100 PRO A O 1
ATOM 799 N N . ASP A 1 101 ? 11.110 -21.706 -17.296 1.00 95.56 101 ASP A N 1
ATOM 800 C CA . ASP A 1 101 ? 10.918 -21.904 -15.851 1.00 95.56 101 ASP A CA 1
ATOM 801 C C . ASP A 1 101 ? 10.077 -20.808 -15.176 1.00 95.56 101 ASP A C 1
ATOM 803 O O . ASP A 1 101 ? 9.949 -20.799 -13.952 1.00 95.56 101 ASP A O 1
ATOM 807 N N . LEU A 1 102 ? 9.526 -19.853 -15.938 1.00 93.38 102 LEU A N 1
ATOM 808 C CA . LEU A 1 102 ? 8.683 -18.798 -15.379 1.00 93.38 102 LEU A CA 1
ATOM 809 C C . LEU A 1 102 ? 7.227 -18.981 -15.793 1.00 93.38 102 LEU A C 1
ATOM 811 O O . LEU A 1 102 ? 6.896 -19.145 -16.963 1.00 93.38 102 LEU A O 1
ATOM 815 N N . GLN A 1 103 ? 6.339 -18.836 -14.815 1.00 91.75 103 GLN A N 1
ATOM 816 C CA . GLN A 1 103 ? 4.916 -18.652 -15.047 1.00 91.75 103 GLN A CA 1
ATOM 817 C C . GLN A 1 103 ? 4.519 -17.274 -14.524 1.00 91.75 103 GLN A C 1
ATOM 819 O O . GLN A 1 103 ? 4.577 -17.009 -13.323 1.00 91.75 103 GLN A O 1
ATOM 824 N N . SER A 1 104 ? 4.106 -16.384 -15.426 1.00 88.62 104 SER A N 1
ATOM 825 C CA . SER A 1 104 ? 3.557 -15.090 -15.019 1.00 88.62 104 SER A CA 1
ATOM 826 C C . SER A 1 104 ? 2.101 -15.248 -14.577 1.00 88.62 104 SER A C 1
ATOM 828 O O . SER A 1 104 ? 1.298 -15.892 -15.249 1.00 88.62 104 SER A O 1
ATOM 830 N N . VAL A 1 105 ? 1.772 -14.656 -13.430 1.00 85.50 105 VAL A N 1
ATOM 831 C CA . VAL A 1 105 ? 0.411 -14.579 -12.887 1.00 85.50 105 VAL A CA 1
ATOM 832 C C . VAL A 1 105 ? 0.085 -13.129 -12.569 1.00 85.50 105 VAL A C 1
ATOM 834 O O . VAL A 1 105 ? 0.912 -12.397 -12.019 1.00 85.50 105 VAL A O 1
ATOM 837 N N . GLY A 1 106 ? -1.118 -12.686 -12.927 1.00 82.31 106 GLY A N 1
ATOM 838 C CA . GLY A 1 106 ? -1.575 -11.351 -12.553 1.00 82.31 106 GLY A CA 1
ATOM 839 C C . GLY A 1 106 ? -1.803 -11.249 -11.043 1.00 82.31 106 GLY A C 1
ATOM 840 O O . GLY A 1 106 ? -2.156 -12.234 -10.401 1.00 82.31 106 GLY A O 1
ATOM 841 N N . ILE A 1 107 ? -1.696 -10.044 -10.468 1.00 80.44 107 ILE A N 1
ATOM 842 C CA . ILE A 1 107 ? -1.978 -9.817 -9.033 1.00 80.44 107 ILE A CA 1
ATOM 843 C C . ILE A 1 107 ? -3.373 -10.333 -8.650 1.00 80.44 107 ILE A C 1
ATOM 845 O O . ILE A 1 107 ? -3.536 -10.917 -7.588 1.00 80.44 107 ILE A O 1
ATOM 849 N N . ALA A 1 108 ? -4.373 -10.177 -9.523 1.00 79.44 108 ALA A N 1
ATOM 850 C CA . ALA A 1 108 ? -5.722 -10.682 -9.269 1.00 79.44 108 ALA A CA 1
ATOM 851 C C . ALA A 1 108 ? -5.797 -12.221 -9.222 1.00 79.44 108 ALA A C 1
ATOM 853 O O . ALA A 1 108 ? -6.592 -12.776 -8.469 1.00 79.44 108 ALA A O 1
ATOM 854 N N . GLU A 1 109 ? -4.990 -12.919 -10.021 1.00 85.38 109 GLU A N 1
ATOM 855 C CA . GLU A 1 109 ? -4.927 -14.386 -10.033 1.00 85.38 109 GLU A CA 1
ATOM 856 C C . GLU A 1 109 ? -4.120 -14.903 -8.847 1.00 85.38 109 GLU A C 1
ATOM 858 O O . GLU A 1 109 ? -4.576 -15.803 -8.146 1.00 85.38 109 GLU A O 1
ATOM 863 N N . ALA A 1 110 ? -2.979 -14.269 -8.566 1.00 83.06 110 ALA A N 1
ATOM 864 C CA . ALA A 1 110 ? -2.192 -14.529 -7.370 1.00 83.06 110 ALA A CA 1
ATOM 865 C C . ALA A 1 110 ? -3.033 -14.308 -6.105 1.00 83.06 110 ALA A C 1
ATOM 867 O O . ALA A 1 110 ? -3.007 -15.136 -5.200 1.00 83.06 110 ALA A O 1
ATOM 868 N N . ALA A 1 111 ? -3.849 -13.250 -6.068 1.00 82.62 111 ALA A N 1
ATOM 869 C CA . ALA A 1 111 ? -4.772 -13.021 -4.969 1.00 82.62 111 ALA A CA 1
ATOM 870 C C . ALA A 1 111 ? -5.793 -14.161 -4.855 1.00 82.62 111 ALA A C 1
ATOM 872 O O . ALA A 1 111 ? -5.939 -14.748 -3.796 1.00 82.62 111 ALA A O 1
ATOM 873 N N . LYS A 1 112 ? -6.445 -14.583 -5.941 1.00 82.25 112 LYS A N 1
ATOM 874 C CA . LYS A 1 112 ? -7.379 -15.724 -5.871 1.00 82.25 112 LYS A CA 1
ATOM 875 C C . LYS A 1 112 ? -6.731 -17.018 -5.368 1.00 82.25 112 LYS A C 1
ATOM 877 O O . LYS A 1 112 ? -7.404 -17.802 -4.709 1.00 82.25 112 LYS A O 1
ATOM 882 N N . ALA A 1 113 ? -5.468 -17.256 -5.715 1.00 80.25 113 ALA A N 1
ATOM 883 C CA . ALA A 1 113 ? -4.764 -18.487 -5.374 1.00 80.25 113 ALA A CA 1
ATOM 884 C C . ALA A 1 113 ? -4.166 -18.476 -3.958 1.00 80.25 113 ALA A C 1
ATOM 886 O O . ALA A 1 113 ? -4.112 -19.521 -3.315 1.00 80.25 113 ALA A O 1
ATOM 887 N N . PHE A 1 114 ? -3.714 -17.313 -3.482 1.00 78.31 114 PHE A N 1
ATOM 888 C CA . PHE A 1 114 ? -2.877 -17.213 -2.282 1.00 78.31 114 PHE A CA 1
ATOM 889 C C . PHE A 1 114 ? -3.368 -16.192 -1.254 1.00 78.31 114 PHE A C 1
ATOM 891 O O . PHE A 1 114 ? -2.858 -16.161 -0.136 1.00 78.31 114 PHE A O 1
ATOM 898 N N . TYR A 1 115 ? -4.329 -15.337 -1.604 1.00 78.88 115 TYR A N 1
ATOM 899 C CA . TYR A 1 115 ? -4.844 -14.334 -0.684 1.00 78.88 115 TYR A CA 1
ATOM 900 C C . TYR A 1 115 ? -5.944 -14.925 0.184 1.00 78.88 115 TYR A C 1
ATOM 902 O O . TYR A 1 115 ? -7.076 -15.146 -0.242 1.00 78.88 115 TYR A O 1
ATOM 910 N N . THR A 1 116 ? -5.598 -15.114 1.445 1.00 78.94 116 THR A N 1
ATOM 911 C CA . THR A 1 116 ? -6.557 -15.268 2.527 1.00 78.94 116 THR A CA 1
ATOM 912 C C . THR A 1 116 ? -6.310 -14.140 3.507 1.00 78.94 116 THR A C 1
ATOM 914 O O . THR A 1 116 ? -5.211 -14.033 4.052 1.00 78.94 116 THR A O 1
ATOM 917 N N . GLN A 1 117 ? -7.320 -13.309 3.739 1.00 83.44 117 GLN A N 1
ATOM 918 C CA . GLN A 1 117 ? -7.328 -12.413 4.887 1.00 83.44 117 GLN A CA 1
ATOM 919 C C . GLN A 1 117 ? -8.289 -12.947 5.949 1.00 83.44 117 GLN A C 1
ATOM 921 O O . GLN A 1 117 ? -9.341 -13.485 5.587 1.00 83.44 117 GLN A O 1
ATOM 926 N N . PRO A 1 118 ? -7.948 -12.810 7.242 1.00 91.88 118 PRO A N 1
ATOM 927 C CA . PRO A 1 118 ? -8.880 -13.100 8.323 1.00 91.88 118 PRO A CA 1
ATOM 928 C C . PRO A 1 118 ? -10.196 -12.335 8.143 1.00 91.88 118 PRO A C 1
ATOM 930 O O . PRO A 1 118 ? -10.206 -11.200 7.669 1.00 91.88 118 PRO A O 1
ATOM 933 N N . ALA A 1 119 ? -11.317 -12.957 8.505 1.00 94.69 119 ALA A N 1
ATOM 934 C CA . ALA A 1 119 ? -12.619 -12.286 8.474 1.00 94.69 119 ALA A CA 1
ATOM 935 C C . ALA A 1 119 ? -12.789 -11.306 9.645 1.00 94.69 119 ALA A C 1
ATOM 937 O O . ALA A 1 119 ? -13.618 -10.403 9.575 1.00 94.69 119 ALA A O 1
ATOM 938 N N . ASP A 1 120 ? -11.986 -11.475 10.690 1.00 97.38 120 ASP A N 1
ATOM 939 C CA . ASP A 1 120 ? -12.041 -10.741 11.941 1.00 97.38 120 ASP A CA 1
ATOM 940 C C . ASP A 1 120 ? -10.650 -10.258 12.372 1.00 97.38 120 ASP A C 1
ATOM 942 O O . ASP A 1 120 ? -9.615 -10.745 11.907 1.00 97.38 120 ASP A O 1
ATOM 946 N N . ILE A 1 121 ? -10.645 -9.254 13.246 1.00 97.88 121 ILE A N 1
ATOM 947 C CA . ILE A 1 121 ? -9.464 -8.788 13.967 1.00 97.88 121 ILE A CA 1
ATOM 948 C C . ILE A 1 121 ? -9.731 -9.012 15.452 1.00 97.88 121 ILE A C 1
ATOM 950 O O . ILE A 1 121 ? -10.678 -8.455 16.014 1.00 97.88 121 ILE A O 1
ATOM 954 N N . THR A 1 122 ? -8.913 -9.843 16.091 1.00 97.88 122 THR A N 1
ATOM 955 C CA . THR A 1 122 ? -9.108 -10.210 17.495 1.00 97.88 122 THR A CA 1
ATOM 956 C C . THR A 1 122 ? -8.571 -9.135 18.438 1.00 97.88 122 THR A C 1
ATOM 958 O O . THR A 1 122 ? -7.687 -8.341 18.101 1.00 97.88 122 THR A O 1
ATOM 961 N N . ARG A 1 123 ? -9.067 -9.132 19.675 1.00 97.19 123 ARG A N 1
ATOM 962 C CA . ARG A 1 123 ? -8.543 -8.291 20.758 1.00 97.19 123 ARG A CA 1
ATOM 963 C C . ARG A 1 123 ? -7.061 -8.556 21.027 1.00 97.19 123 ARG A C 1
ATOM 965 O O . ARG A 1 123 ? -6.330 -7.620 21.355 1.00 97.19 123 ARG A O 1
ATOM 972 N N . ASP A 1 124 ? -6.635 -9.805 20.868 1.00 97.00 124 ASP A N 1
ATOM 973 C CA . ASP A 1 124 ? -5.250 -10.236 21.057 1.00 97.00 124 ASP A CA 1
ATOM 974 C C . ASP A 1 124 ? -4.318 -9.726 19.948 1.00 97.00 124 ASP A C 1
ATOM 976 O O . ASP A 1 124 ? -3.120 -9.621 20.176 1.00 97.00 124 ASP A O 1
ATOM 980 N N . GLU A 1 125 ? -4.850 -9.345 18.783 1.00 96.75 125 GLU A N 1
ATOM 981 C CA . GLU A 1 125 ? -4.105 -8.641 17.729 1.00 96.75 125 GLU A CA 1
ATOM 982 C C . GLU A 1 125 ? -4.105 -7.119 17.969 1.00 96.75 125 GLU A C 1
ATOM 984 O O . GLU A 1 125 ? -3.067 -6.459 17.887 1.00 96.75 125 GLU A O 1
ATOM 989 N N . LEU A 1 126 ? -5.265 -6.545 18.314 1.00 97.19 126 LEU A N 1
ATOM 990 C CA . LEU A 1 126 ? -5.419 -5.096 18.501 1.00 97.19 126 LEU A CA 1
ATOM 991 C C . LEU A 1 126 ? -4.669 -4.564 19.728 1.00 97.19 126 LEU A C 1
ATOM 993 O O . LEU A 1 126 ? -4.114 -3.467 19.677 1.00 97.19 126 LEU A O 1
ATOM 997 N N . THR A 1 127 ? -4.654 -5.316 20.831 1.00 96.19 127 THR A N 1
ATOM 998 C CA . THR A 1 127 ? -4.069 -4.852 22.100 1.00 96.19 127 THR A CA 1
ATOM 999 C C . THR A 1 127 ? -2.548 -4.677 22.009 1.00 96.19 127 THR A C 1
ATOM 1001 O O . THR A 1 127 ? -2.071 -3.585 22.330 1.00 96.19 127 THR A O 1
ATOM 1004 N N . PRO A 1 128 ? -1.766 -5.671 21.537 1.00 96.31 128 PRO A N 1
ATOM 1005 C CA . PRO A 1 128 ? -0.333 -5.490 21.318 1.00 96.31 128 PRO A CA 1
ATOM 1006 C C . PRO A 1 128 ? -0.035 -4.402 20.289 1.00 96.31 128 PRO A C 1
ATOM 1008 O O . PRO A 1 128 ? 0.829 -3.569 20.529 1.00 96.31 128 PRO A O 1
ATOM 1011 N N . TYR A 1 129 ? -0.795 -4.337 19.191 1.00 96.19 129 TYR A N 1
ATOM 1012 C CA . TYR A 1 129 ? -0.591 -3.298 18.182 1.00 96.19 129 TYR A CA 1
ATOM 1013 C C . TYR A 1 129 ? -0.786 -1.881 18.746 1.00 96.19 129 TYR A C 1
ATOM 1015 O O . TYR A 1 129 ? -0.003 -0.979 18.448 1.00 96.19 129 TYR A O 1
ATOM 1023 N N . ALA A 1 130 ? -1.801 -1.671 19.590 1.00 94.75 130 ALA A N 1
ATOM 1024 C CA . ALA A 1 130 ? -2.014 -0.390 20.261 1.00 94.75 130 ALA A CA 1
ATOM 1025 C C . ALA A 1 130 ? -0.836 -0.021 21.182 1.00 94.75 130 ALA A C 1
ATOM 1027 O O . ALA A 1 130 ? -0.413 1.136 21.196 1.00 94.75 130 ALA A O 1
ATOM 1028 N N . ALA A 1 131 ? -0.281 -1.000 21.906 1.00 95.50 131 ALA A N 1
ATOM 1029 C CA . ALA A 1 131 ? 0.908 -0.804 22.732 1.00 95.50 131 ALA A CA 1
ATOM 1030 C C . ALA A 1 131 ? 2.142 -0.451 21.882 1.00 95.50 131 ALA A C 1
ATOM 1032 O O . ALA A 1 131 ? 2.846 0.502 22.212 1.00 95.50 131 ALA A O 1
ATOM 1033 N N . ASP A 1 132 ? 2.351 -1.139 20.757 1.00 94.88 132 ASP A N 1
ATOM 1034 C CA . ASP A 1 132 ? 3.463 -0.880 19.834 1.00 94.88 132 ASP A CA 1
ATOM 1035 C C . ASP A 1 132 ? 3.389 0.531 19.231 1.00 94.88 132 ASP A C 1
ATOM 1037 O O . ASP A 1 132 ? 4.397 1.234 19.141 1.00 94.88 132 ASP A O 1
ATOM 1041 N N . VAL A 1 133 ? 2.193 0.975 18.830 1.00 93.31 133 VAL A N 1
ATOM 1042 C CA . VAL A 1 133 ? 1.970 2.338 18.317 1.00 93.31 133 VAL A CA 1
ATOM 1043 C C . VAL A 1 133 ? 2.245 3.381 19.398 1.00 93.31 133 VAL A C 1
ATOM 1045 O O . VAL A 1 133 ? 2.874 4.402 19.112 1.00 93.31 133 VAL A O 1
ATOM 1048 N N . GLN A 1 134 ? 1.805 3.125 20.633 1.00 91.31 134 GLN A N 1
ATOM 1049 C CA . GLN A 1 134 ? 2.055 4.012 21.767 1.00 91.31 134 GLN A CA 1
ATOM 1050 C C . GLN A 1 134 ? 3.551 4.102 22.101 1.00 91.31 134 GLN A C 1
ATOM 1052 O O . GLN A 1 134 ? 4.050 5.198 22.343 1.00 91.31 134 GLN A O 1
ATOM 1057 N N . GLU A 1 135 ? 4.270 2.978 22.112 1.00 94.69 135 GLU A N 1
ATOM 1058 C CA . GLU A 1 135 ? 5.709 2.945 22.389 1.00 94.69 135 GLU A CA 1
ATOM 1059 C C . GLU A 1 135 ? 6.516 3.636 21.283 1.00 94.69 135 GLU A C 1
ATOM 1061 O O . GLU A 1 135 ? 7.450 4.389 21.563 1.00 94.69 135 GLU A O 1
ATOM 1066 N N . ALA A 1 136 ? 6.152 3.402 20.021 1.00 93.31 136 ALA A N 1
ATOM 1067 C CA . ALA A 1 136 ? 6.875 3.945 18.879 1.00 93.31 136 ALA A CA 1
ATOM 1068 C C . ALA A 1 136 ? 6.552 5.420 18.581 1.00 93.31 136 ALA A C 1
ATOM 1070 O O . ALA A 1 136 ? 7.254 6.025 17.766 1.00 93.31 136 ALA A O 1
ATOM 1071 N N . ASP A 1 137 ? 5.487 5.967 19.179 1.00 87.75 137 ASP A N 1
ATOM 1072 C CA . ASP A 1 137 ? 4.922 7.295 18.891 1.00 87.75 137 ASP A CA 1
ATOM 1073 C C . ASP A 1 137 ? 4.688 7.525 17.382 1.00 87.75 137 ASP A C 1
ATOM 1075 O O . ASP A 1 137 ? 4.934 8.592 16.817 1.00 87.75 137 ASP A O 1
ATOM 1079 N N . ARG A 1 138 ? 4.276 6.462 16.679 1.00 86.44 138 ARG A N 1
ATOM 1080 C CA . ARG A 1 138 ? 3.997 6.469 15.236 1.00 86.44 138 ARG A CA 1
ATOM 1081 C C . ARG A 1 138 ? 3.173 5.258 14.827 1.00 86.44 138 ARG A C 1
ATOM 1083 O O . ARG A 1 138 ? 3.171 4.231 15.498 1.00 86.44 138 ARG A O 1
ATOM 1090 N N . VAL A 1 139 ? 2.557 5.343 13.650 1.00 87.25 139 VAL A N 1
ATOM 1091 C CA . VAL A 1 139 ? 1.921 4.188 13.005 1.00 87.25 139 VAL A CA 1
ATOM 1092 C C . VAL A 1 139 ? 2.969 3.105 12.727 1.00 87.25 139 VAL A C 1
ATOM 1094 O O . VAL A 1 139 ? 3.989 3.370 12.084 1.00 87.25 139 VAL A O 1
ATOM 1097 N N . VAL A 1 140 ? 2.706 1.886 13.195 1.00 90.25 140 VAL A N 1
ATOM 1098 C CA . VAL A 1 140 ? 3.559 0.710 12.984 1.00 90.25 140 VAL A CA 1
ATOM 1099 C C . VAL A 1 140 ? 2.964 -0.145 11.865 1.00 90.25 140 VAL A C 1
ATOM 1101 O O . VAL A 1 140 ? 1.751 -0.215 11.695 1.00 90.25 140 VAL A O 1
ATOM 1104 N N . LEU A 1 141 ? 3.811 -0.777 11.051 1.00 91.19 141 LEU A N 1
ATOM 1105 C CA . LEU A 1 141 ? 3.333 -1.707 10.030 1.00 91.19 141 LEU A CA 1
ATOM 1106 C C . LEU A 1 141 ? 3.047 -3.064 10.663 1.00 91.19 141 LEU A C 1
ATOM 1108 O O . LEU A 1 141 ? 3.899 -3.628 11.348 1.00 91.19 141 LEU A O 1
ATOM 1112 N N . HIS A 1 142 ? 1.870 -3.598 10.375 1.00 92.94 142 HIS A N 1
ATOM 1113 C CA . HIS A 1 142 ? 1.466 -4.922 10.808 1.00 92.94 142 HIS A CA 1
ATOM 1114 C C . HIS A 1 142 ? 1.580 -5.924 9.652 1.00 92.94 142 HIS A C 1
ATOM 1116 O O . HIS A 1 142 ? 1.528 -5.557 8.478 1.00 92.94 142 HIS A O 1
ATOM 1122 N N . ARG A 1 143 ? 1.796 -7.201 9.980 1.00 89.19 143 ARG A N 1
ATOM 1123 C CA . ARG A 1 143 ? 2.080 -8.243 8.975 1.00 89.19 143 ARG A CA 1
ATOM 1124 C C . ARG A 1 143 ? 0.844 -8.671 8.185 1.00 89.19 143 ARG A C 1
ATOM 1126 O O . ARG A 1 143 ? 0.982 -9.083 7.039 1.00 89.19 143 ARG A O 1
ATOM 1133 N N . THR A 1 144 ? -0.325 -8.595 8.815 1.00 91.62 144 THR A N 1
ATOM 1134 C CA . THR A 1 144 ? -1.583 -9.146 8.286 1.00 91.62 144 THR A CA 1
ATOM 1135 C C . THR A 1 144 ? -2.534 -8.042 7.828 1.00 91.62 144 THR A C 1
ATOM 1137 O O . THR A 1 144 ? -2.938 -8.000 6.670 1.00 91.62 144 THR A O 1
ATOM 1140 N N . PHE A 1 145 ? -2.872 -7.143 8.750 1.00 93.56 145 PHE A N 1
ATOM 1141 C CA . PHE A 1 145 ? -3.781 -6.020 8.544 1.00 93.56 145 PHE A CA 1
ATOM 1142 C C . PHE A 1 145 ? -3.045 -4.726 8.194 1.00 93.56 145 PHE A C 1
ATOM 1144 O O . PHE A 1 145 ? -1.930 -4.478 8.652 1.00 93.56 145 PHE A O 1
ATOM 1151 N N . SER A 1 146 ? -3.686 -3.866 7.416 1.00 93.19 146 SER A N 1
ATOM 1152 C CA . SER A 1 146 ? -3.218 -2.505 7.192 1.00 93.19 146 SER A CA 1
ATOM 1153 C C . SER A 1 146 ? -3.467 -1.619 8.425 1.00 93.19 146 SER A C 1
ATOM 1155 O O . SER A 1 146 ? -4.367 -1.894 9.226 1.00 93.19 146 SER A O 1
ATOM 1157 N N . PRO A 1 147 ? -2.743 -0.494 8.571 1.00 93.25 147 PRO A N 1
ATOM 1158 C CA . PRO A 1 147 ? -3.005 0.462 9.646 1.00 93.25 147 PRO A CA 1
ATOM 1159 C C . PRO A 1 147 ? -4.440 1.002 9.675 1.00 93.25 147 PRO A C 1
ATOM 1161 O O . PRO A 1 147 ? -4.960 1.299 10.748 1.00 93.25 147 PRO A O 1
ATOM 1164 N N . ALA A 1 148 ? -5.085 1.125 8.510 1.00 94.06 148 ALA A N 1
ATOM 1165 C CA . ALA A 1 148 ? -6.459 1.606 8.422 1.00 94.06 148 ALA A CA 1
ATOM 1166 C C . ALA A 1 148 ? -7.466 0.575 8.951 1.00 94.06 148 ALA A C 1
ATOM 1168 O O . ALA A 1 148 ? -8.398 0.946 9.661 1.00 94.06 148 ALA A O 1
ATOM 1169 N N . GLU A 1 149 ? -7.237 -0.709 8.672 1.00 96.31 149 GLU A N 1
ATOM 1170 C CA . GLU A 1 149 ? -8.039 -1.818 9.203 1.00 96.31 149 GLU A CA 1
ATOM 1171 C C . GLU A 1 149 ? -7.893 -1.934 10.722 1.00 96.31 149 GLU A C 1
ATOM 1173 O O . GLU A 1 149 ? -8.889 -2.049 11.432 1.00 96.31 149 GLU A O 1
ATOM 1178 N N . LEU A 1 150 ? -6.664 -1.829 11.237 1.00 96.62 150 LEU A N 1
ATOM 1179 C CA . LEU A 1 150 ? -6.395 -1.886 12.676 1.00 96.62 150 LEU A CA 1
ATOM 1180 C C . LEU A 1 150 ? -7.023 -0.708 13.417 1.00 96.62 150 LEU A C 1
ATOM 1182 O O . LEU A 1 150 ? -7.641 -0.896 14.464 1.00 96.62 150 LEU A O 1
ATOM 1186 N N . LEU A 1 151 ? -6.923 0.505 12.863 1.00 95.31 151 LEU A N 1
ATOM 1187 C CA . LEU A 1 151 ? -7.598 1.666 13.434 1.00 95.31 151 LEU A CA 1
ATOM 1188 C C . LEU A 1 151 ? -9.119 1.488 13.418 1.00 95.31 151 LEU A C 1
ATOM 1190 O O . LEU A 1 151 ? -9.759 1.737 14.435 1.00 95.31 151 LEU A O 1
ATOM 1194 N N . ALA A 1 152 ? -9.698 1.015 12.312 1.00 96.81 152 ALA A N 1
ATOM 1195 C CA . ALA A 1 152 ? -11.123 0.703 12.250 1.00 96.81 152 ALA A CA 1
ATOM 1196 C C . ALA A 1 152 ? -11.529 -0.316 13.327 1.00 96.81 152 ALA A C 1
ATOM 1198 O O . ALA A 1 152 ? -12.503 -0.082 14.042 1.00 96.81 152 ALA A O 1
ATOM 1199 N N . GLY A 1 153 ? -10.743 -1.380 13.514 1.00 97.38 153 GLY A N 1
ATOM 1200 C CA . GLY A 1 153 ? -11.001 -2.393 14.534 1.00 97.38 153 GLY A CA 1
ATOM 1201 C C . GLY A 1 153 ? -10.925 -1.855 15.969 1.00 97.38 153 GLY A C 1
ATOM 1202 O O . GLY A 1 153 ? -11.784 -2.167 16.797 1.00 97.38 153 GLY A O 1
ATOM 1203 N N . MET A 1 154 ? -9.955 -0.982 16.266 1.00 96.81 154 MET A N 1
ATOM 1204 C CA . MET A 1 154 ? -9.867 -0.298 17.565 1.00 96.81 154 MET A CA 1
ATOM 1205 C C . MET A 1 154 ? -11.088 0.596 17.824 1.00 96.81 154 MET A C 1
ATOM 1207 O O . MET A 1 154 ? -11.656 0.569 18.916 1.00 96.81 154 MET A O 1
ATOM 1211 N N . LEU A 1 155 ? -11.526 1.360 16.820 1.00 96.38 155 LEU A N 1
ATOM 1212 C CA . LEU A 1 155 ? -12.690 2.245 16.932 1.00 96.38 155 LEU A CA 1
ATOM 1213 C C . LEU A 1 155 ? -13.986 1.461 17.141 1.00 96.38 155 LEU A C 1
ATOM 1215 O O . LEU A 1 155 ? -14.798 1.846 17.981 1.00 96.38 155 LEU A O 1
ATOM 1219 N N . GLU A 1 156 ? -14.178 0.362 16.408 1.00 96.62 156 GLU A N 1
ATOM 1220 C CA . GLU A 1 156 ? -15.339 -0.514 16.582 1.00 96.62 156 GLU A CA 1
ATOM 1221 C C . GLU A 1 156 ? -15.337 -1.174 17.963 1.00 96.62 156 GLU A C 1
ATOM 1223 O O . GLU A 1 156 ? -16.377 -1.199 18.621 1.00 96.62 156 GLU A O 1
ATOM 1228 N N . SER A 1 157 ? -14.172 -1.611 18.450 1.00 97.12 157 SER A N 1
ATOM 1229 C CA . SER A 1 157 ? -14.031 -2.195 19.788 1.00 97.12 157 SER A CA 1
ATOM 1230 C C . SER A 1 157 ? -14.396 -1.199 20.894 1.00 97.12 157 SER A C 1
ATOM 1232 O O . SER A 1 157 ? -15.124 -1.543 21.825 1.00 97.12 157 SER A O 1
ATOM 1234 N N . LEU A 1 158 ? -13.935 0.052 20.785 1.00 96.00 158 LEU A N 1
ATOM 1235 C CA . LEU A 1 158 ? -14.267 1.116 21.739 1.00 96.00 158 LEU A CA 1
ATOM 1236 C C . LEU A 1 158 ? -15.742 1.524 21.654 1.00 96.00 158 LEU A C 1
ATOM 1238 O O . LEU A 1 158 ? -16.392 1.695 22.684 1.00 96.00 158 LEU A O 1
ATOM 1242 N N . ALA A 1 159 ? -16.294 1.639 20.444 1.00 94.00 159 ALA A N 1
ATOM 1243 C CA . ALA A 1 159 ? -17.711 1.931 20.248 1.00 94.00 159 ALA A CA 1
ATOM 1244 C C . ALA A 1 159 ? -18.610 0.834 20.848 1.00 94.00 159 ALA A C 1
ATOM 1246 O O . ALA A 1 159 ? -19.607 1.158 21.495 1.00 94.00 159 ALA A O 1
ATOM 1247 N N . ALA A 1 160 ? -18.237 -0.442 20.687 1.00 93.44 160 ALA A N 1
ATOM 1248 C CA . ALA A 1 160 ? -18.924 -1.577 21.302 1.00 93.44 160 ALA A CA 1
ATOM 1249 C C . ALA A 1 160 ? -18.813 -1.540 22.833 1.00 93.44 160 ALA A C 1
ATOM 1251 O O . ALA A 1 160 ? -19.825 -1.653 23.520 1.00 93.44 160 ALA A O 1
ATOM 1252 N N . ALA A 1 161 ? -17.627 -1.260 23.384 1.00 92.12 161 ALA A N 1
ATOM 1253 C CA . ALA A 1 161 ? -17.444 -1.143 24.832 1.00 92.12 161 ALA A CA 1
ATOM 1254 C C . ALA A 1 161 ? -18.304 -0.047 25.468 1.00 92.12 161 ALA A C 1
ATOM 1256 O O . ALA A 1 161 ? -18.851 -0.251 26.551 1.00 92.12 161 ALA A O 1
ATOM 1257 N N . GLY A 1 162 ? -18.478 1.086 24.783 1.00 88.81 162 GLY A N 1
ATOM 1258 C CA . GLY A 1 162 ? -19.379 2.147 25.230 1.00 88.81 162 GLY A CA 1
ATOM 1259 C C . GLY A 1 162 ? -20.857 1.740 25.265 1.00 88.81 162 GLY A C 1
ATOM 1260 O O . GLY A 1 162 ? -21.612 2.275 26.074 1.00 88.81 162 GLY A O 1
ATOM 1261 N N . ALA A 1 163 ? -21.273 0.804 24.409 1.00 86.75 163 ALA A N 1
ATOM 1262 C CA . ALA A 1 163 ? -22.654 0.330 24.318 1.00 86.75 163 ALA A CA 1
ATOM 1263 C C . ALA A 1 163 ? -22.939 -0.888 25.217 1.00 86.75 163 ALA A C 1
ATOM 1265 O O . ALA A 1 163 ? -24.021 -0.988 25.791 1.00 86.75 163 ALA A O 1
ATOM 1266 N N . GLU A 1 164 ? -21.975 -1.802 25.341 1.00 89.31 164 GLU A N 1
ATOM 1267 C CA . GLU A 1 164 ? -22.149 -3.137 25.931 1.00 89.31 164 GLU A CA 1
ATOM 1268 C C . GLU A 1 164 ? -21.411 -3.309 27.270 1.00 89.31 164 GLU A C 1
ATOM 1270 O O . GLU A 1 164 ? -21.603 -4.302 27.969 1.00 89.31 164 GLU A O 1
ATOM 1275 N N . GLY A 1 165 ? -20.592 -2.330 27.669 1.00 88.12 165 GLY A N 1
ATOM 1276 C CA . GLY A 1 165 ? -19.883 -2.318 28.952 1.00 88.12 165 GLY A CA 1
ATOM 1277 C C . GLY A 1 165 ? -18.567 -3.102 28.972 1.00 88.12 165 GLY A C 1
ATOM 1278 O O . GLY A 1 165 ? -17.965 -3.244 30.037 1.00 88.12 165 GLY A O 1
ATOM 1279 N N . GLY A 1 166 ? -18.093 -3.593 27.825 1.00 90.50 166 GLY A N 1
ATOM 1280 C CA . GLY A 1 166 ? -16.823 -4.306 27.711 1.00 90.50 166 GLY A CA 1
ATOM 1281 C C . GLY A 1 166 ? -16.305 -4.363 26.277 1.00 90.50 166 GLY A C 1
ATOM 1282 O O . GLY A 1 166 ? -17.074 -4.269 25.326 1.00 90.50 166 GLY A O 1
ATOM 1283 N N . LEU A 1 167 ? -14.988 -4.508 26.117 1.00 94.38 167 LEU A N 1
ATOM 1284 C CA . LEU A 1 167 ? -14.396 -4.735 24.796 1.00 94.38 167 LEU A CA 1
ATOM 1285 C C . LEU A 1 167 ? -14.879 -6.086 24.241 1.00 94.38 167 LEU A C 1
ATOM 1287 O O . LEU A 1 167 ? -15.017 -7.025 25.031 1.00 94.38 167 LEU A O 1
ATOM 1291 N N . PRO A 1 168 ? -15.101 -6.209 22.923 1.00 96.69 168 PRO A N 1
ATOM 1292 C CA . PRO A 1 168 ? -15.384 -7.489 22.282 1.00 96.69 168 PRO A CA 1
ATOM 1293 C C . PRO A 1 168 ? -14.109 -8.335 22.130 1.00 96.69 168 PRO A C 1
ATOM 1295 O O . PRO A 1 168 ? -12.989 -7.819 22.159 1.00 96.69 168 PRO A O 1
ATOM 1298 N N . ASP A 1 169 ? -14.264 -9.651 21.971 1.00 97.62 169 ASP A N 1
ATOM 1299 C CA . ASP A 1 169 ? -13.132 -10.562 21.720 1.00 97.62 169 ASP A CA 1
ATOM 1300 C C . ASP A 1 169 ? -12.579 -10.427 20.297 1.00 97.62 169 ASP A C 1
ATOM 1302 O O . ASP A 1 169 ? -11.391 -10.653 20.068 1.00 97.62 169 ASP A O 1
ATOM 1306 N N . ALA A 1 170 ? -13.427 -10.022 19.353 1.00 97.88 170 ALA A N 1
ATOM 1307 C CA . ALA A 1 170 ? -13.062 -9.726 17.979 1.00 97.88 170 ALA A CA 1
ATOM 1308 C C . ALA A 1 170 ? -14.064 -8.750 17.350 1.00 97.88 170 ALA A C 1
ATOM 1310 O O . ALA A 1 170 ? -15.190 -8.598 17.828 1.00 97.88 170 ALA A O 1
ATOM 1311 N N . VAL A 1 171 ? -13.646 -8.112 16.263 1.00 97.38 171 VAL A N 1
ATOM 1312 C CA . VAL A 1 171 ? -14.475 -7.250 15.413 1.00 97.38 171 VAL A CA 1
ATOM 1313 C C . VAL A 1 171 ? -14.333 -7.669 13.955 1.00 97.38 171 VAL A C 1
ATOM 1315 O O . VAL A 1 171 ? -13.308 -8.233 13.570 1.00 97.38 171 VAL A O 1
ATOM 1318 N N . ASP A 1 172 ? -15.347 -7.384 13.139 1.00 96.81 172 ASP A N 1
ATOM 1319 C CA . ASP A 1 172 ? -15.312 -7.691 11.708 1.00 96.81 172 ASP A CA 1
ATOM 1320 C C . ASP A 1 172 ? -14.158 -6.943 11.026 1.00 96.81 172 ASP A C 1
ATOM 1322 O O . ASP A 1 172 ? -14.032 -5.718 11.124 1.00 96.81 172 ASP A O 1
ATOM 1326 N N . ARG A 1 173 ? -13.344 -7.662 10.253 1.00 95.50 173 ARG A N 1
ATOM 1327 C CA . ARG A 1 173 ? -12.355 -7.035 9.381 1.00 95.50 173 ARG A CA 1
ATOM 1328 C C . ARG A 1 173 ? -13.076 -6.397 8.193 1.00 95.50 173 ARG A C 1
ATOM 1330 O O . ARG A 1 173 ? -13.850 -7.041 7.484 1.00 95.50 173 ARG A O 1
ATOM 1337 N N . ARG A 1 174 ? -12.781 -5.125 7.934 1.00 93.38 174 ARG A N 1
ATOM 1338 C CA . ARG A 1 174 ? -13.318 -4.356 6.803 1.00 93.38 174 ARG A CA 1
ATOM 1339 C C . ARG A 1 174 ? -12.189 -3.911 5.893 1.00 93.38 174 ARG A C 1
ATOM 1341 O O . ARG A 1 174 ? -11.179 -3.458 6.400 1.00 93.38 174 ARG A O 1
ATOM 1348 N N . ASP A 1 175 ? -12.399 -3.917 4.580 1.00 91.75 175 ASP A N 1
ATOM 1349 C CA . ASP A 1 175 ? -11.475 -3.301 3.620 1.00 91.75 175 ASP A CA 1
ATOM 1350 C C . ASP A 1 175 ? -11.532 -1.766 3.729 1.00 91.75 175 ASP A C 1
ATOM 1352 O O . ASP A 1 175 ? -12.293 -1.106 3.018 1.00 91.75 175 ASP A O 1
ATOM 1356 N N . VAL A 1 176 ? -10.767 -1.194 4.666 1.00 93.75 176 VAL A N 1
ATOM 1357 C CA . VAL A 1 176 ? -10.749 0.252 4.942 1.00 93.75 176 VAL A CA 1
ATOM 1358 C C . VAL A 1 176 ? -9.547 0.914 4.286 1.00 93.75 176 VAL A C 1
ATOM 1360 O O . VAL A 1 176 ? -8.403 0.500 4.466 1.00 93.75 176 VAL A O 1
ATOM 1363 N N . LEU A 1 177 ? -9.807 1.995 3.555 1.00 90.81 177 LEU A N 1
ATOM 1364 C CA . LEU A 1 177 ? -8.780 2.838 2.954 1.00 90.81 177 LEU A CA 1
ATOM 1365 C C . LEU A 1 177 ? -8.461 4.053 3.836 1.00 90.81 177 LEU A C 1
ATOM 1367 O O . LEU A 1 177 ? -9.230 4.441 4.717 1.00 90.81 177 LEU A O 1
ATOM 1371 N N . GLY A 1 178 ? -7.306 4.674 3.588 1.00 87.31 178 GLY A N 1
ATOM 1372 C CA . GLY A 1 178 ? -6.900 5.904 4.271 1.00 87.31 178 GLY A CA 1
ATOM 1373 C C . GLY A 1 178 ? -7.842 7.092 4.006 1.00 87.31 178 GLY A C 1
ATOM 1374 O O . GLY A 1 178 ? -8.732 7.010 3.154 1.00 87.31 178 GLY A O 1
ATOM 1375 N N . PRO A 1 179 ? -7.654 8.213 4.718 1.00 87.25 179 PRO A N 1
ATOM 1376 C CA . PRO A 1 179 ? -8.499 9.388 4.553 1.00 87.25 179 PRO A CA 1
ATOM 1377 C C . PRO A 1 179 ? -8.356 10.022 3.165 1.00 87.25 179 PRO A C 1
ATOM 1379 O O . PRO A 1 179 ? -7.269 10.063 2.590 1.00 87.25 179 PRO A O 1
ATOM 1382 N N . LYS A 1 180 ? -9.471 10.539 2.631 1.00 83.06 180 LYS A N 1
ATOM 1383 C CA . LYS A 1 180 ? -9.499 11.314 1.371 1.00 83.06 180 LYS A CA 1
ATOM 1384 C C . LYS A 1 180 ? -9.227 12.801 1.575 1.00 83.06 180 LYS A C 1
ATOM 1386 O O . LYS A 1 180 ? -8.811 13.485 0.640 1.00 83.06 180 LYS A O 1
ATOM 1391 N N . ASP A 1 181 ? -9.477 13.281 2.785 1.00 81.19 181 ASP A N 1
ATOM 1392 C CA . ASP A 1 181 ? -9.320 14.676 3.165 1.00 81.19 181 ASP A CA 1
ATOM 1393 C C . ASP A 1 181 ? -8.054 14.866 3.994 1.00 81.19 181 ASP A C 1
ATOM 1395 O O . ASP A 1 181 ? -7.629 13.970 4.724 1.00 81.19 181 ASP A O 1
ATOM 1399 N N . ILE A 1 182 ? -7.455 16.052 3.879 1.00 77.31 182 ILE A N 1
ATOM 1400 C CA . ILE A 1 182 ? -6.270 16.408 4.660 1.00 77.31 182 ILE A CA 1
ATOM 1401 C C . ILE A 1 182 ? -6.700 16.580 6.130 1.00 77.31 182 ILE A C 1
ATOM 1403 O O . ILE A 1 182 ? -7.607 17.381 6.396 1.00 77.31 182 ILE A O 1
ATOM 1407 N N . PRO A 1 183 ? -6.057 15.882 7.079 1.00 78.94 183 PRO A N 1
ATOM 1408 C CA . PRO A 1 183 ? -6.275 16.114 8.501 1.00 78.94 183 PRO A CA 1
ATOM 1409 C C . PRO A 1 183 ? -5.852 17.524 8.932 1.00 78.94 183 PRO A C 1
ATOM 1411 O O . PRO A 1 183 ? -5.041 18.187 8.277 1.00 78.94 183 PRO A O 1
ATOM 1414 N N . THR A 1 184 ? -6.395 18.028 10.034 1.00 78.88 184 THR A N 1
ATOM 1415 C CA . THR A 1 184 ? -5.981 19.331 10.559 1.00 78.88 184 THR A CA 1
ATOM 1416 C C . THR A 1 184 ? -4.548 19.296 11.077 1.00 78.88 184 THR A C 1
ATOM 1418 O O . THR A 1 184 ? -4.255 18.645 12.065 1.00 78.88 184 THR A O 1
ATOM 1421 N N . MET A 1 185 ? -3.665 20.111 10.495 1.00 72.50 185 MET A N 1
ATOM 1422 C CA . MET A 1 185 ? -2.239 20.177 10.863 1.00 72.50 185 MET A CA 1
ATOM 1423 C C . MET A 1 185 ? -1.951 20.752 12.269 1.00 72.50 185 MET A C 1
ATOM 1425 O O . MET A 1 185 ? -0.789 20.906 12.642 1.00 72.50 185 MET A O 1
ATOM 1429 N N . GLY A 1 186 ? -2.977 21.114 13.041 1.00 70.31 186 GLY A N 1
ATOM 1430 C CA . GLY A 1 186 ? -2.855 21.678 14.382 1.00 70.31 186 GLY A CA 1
ATOM 1431 C C . GLY A 1 186 ? -3.926 21.124 15.314 1.00 70.31 186 GLY A C 1
ATOM 1432 O O . GLY A 1 186 ? -5.028 20.800 14.881 1.00 70.31 186 GLY A O 1
ATOM 1433 N N . ARG A 1 187 ? -3.600 21.031 16.608 1.00 74.25 187 ARG A N 1
ATOM 1434 C CA . ARG A 1 187 ? -4.557 20.613 17.638 1.00 74.25 187 ARG A CA 1
ATOM 1435 C C . ARG A 1 187 ? -5.596 21.714 17.850 1.00 74.25 187 ARG A C 1
ATOM 1437 O O . ARG A 1 187 ? -5.262 22.759 18.403 1.00 74.25 187 ARG A O 1
ATOM 1444 N N . GLU A 1 188 ? -6.840 21.477 17.441 1.00 84.38 188 GLU A N 1
ATOM 1445 C CA . GL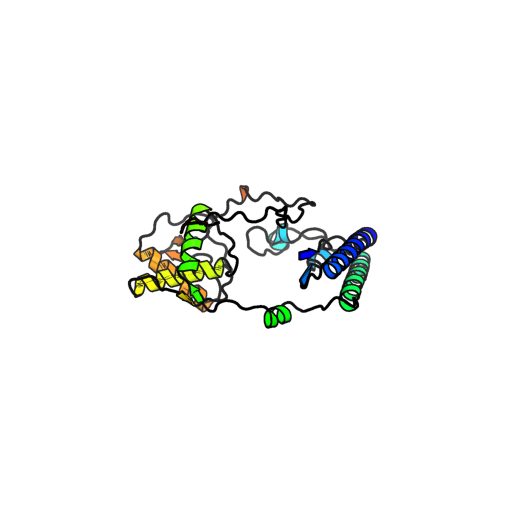U A 1 188 ? -7.974 22.355 17.783 1.00 84.38 188 GLU A CA 1
ATOM 1446 C C . GLU A 1 188 ? -8.578 21.992 19.156 1.00 84.38 188 GLU A C 1
ATOM 1448 O O . GLU A 1 188 ? -9.190 22.836 19.807 1.00 84.38 188 GLU A O 1
ATOM 1453 N N . VAL A 1 189 ? -8.339 20.761 19.631 1.00 83.31 189 VAL A N 1
ATOM 1454 C CA . VAL A 1 189 ? -8.738 20.245 20.951 1.00 83.31 189 VAL A CA 1
ATOM 1455 C C . VAL A 1 189 ? -7.530 19.591 21.628 1.00 83.31 189 VAL A C 1
ATOM 1457 O O . VAL A 1 189 ? -6.803 18.826 20.994 1.00 83.31 189 VAL A O 1
ATOM 1460 N N . THR A 1 190 ? -7.296 19.882 22.912 1.00 80.06 190 THR A N 1
ATOM 1461 C CA . THR A 1 190 ? -6.178 19.298 23.682 1.00 80.06 190 THR A CA 1
ATOM 1462 C C . THR A 1 190 ? -6.578 18.132 24.575 1.00 80.06 190 THR A C 1
ATOM 1464 O O . THR A 1 190 ? -5.737 17.286 24.863 1.00 80.06 190 THR A O 1
ATOM 1467 N N . GLU A 1 191 ? -7.832 18.085 25.018 1.00 84.44 191 GLU A N 1
ATOM 1468 C CA . GLU A 1 191 ? -8.342 17.076 25.944 1.00 84.44 191 GLU A CA 1
ATOM 1469 C C . GLU A 1 191 ? -9.768 16.685 25.556 1.00 84.44 191 GLU A C 1
ATOM 1471 O O . GLU A 1 191 ? -10.566 17.529 25.147 1.00 84.44 191 GLU A O 1
ATOM 1476 N N . VAL A 1 192 ? -10.092 15.402 25.708 1.00 87.75 192 VAL A N 1
ATOM 1477 C CA . VAL A 1 192 ? -11.445 14.869 25.529 1.00 87.75 192 VAL A CA 1
ATOM 1478 C C . VAL A 1 192 ? -11.819 14.033 26.743 1.00 87.75 192 VAL A C 1
ATOM 1480 O O . VAL A 1 192 ? -10.991 13.325 27.317 1.00 87.75 192 VAL A O 1
ATOM 1483 N N . THR A 1 193 ? -13.080 14.107 27.152 1.00 92.12 193 THR A N 1
ATOM 1484 C CA . THR A 1 193 ? -13.621 13.214 28.181 1.00 92.12 193 THR A CA 1
ATOM 1485 C C . THR A 1 193 ? -13.792 11.801 27.628 1.00 92.12 193 THR A C 1
ATOM 1487 O O . THR A 1 193 ? -13.879 11.595 26.417 1.00 92.12 193 THR A O 1
ATOM 1490 N N . HIS A 1 194 ? -13.918 10.814 28.518 1.00 90.25 194 HIS A N 1
ATOM 1491 C CA . HIS A 1 194 ? -14.178 9.431 28.114 1.00 90.25 194 HIS A CA 1
ATOM 1492 C C . HIS A 1 194 ? -15.450 9.301 27.257 1.00 90.25 194 HIS A C 1
ATOM 1494 O O . HIS A 1 194 ? -15.428 8.644 26.223 1.00 90.25 194 HIS A O 1
ATOM 1500 N N . ALA A 1 195 ? -16.536 9.987 27.633 1.00 91.12 195 ALA A N 1
ATOM 1501 C CA . ALA A 1 195 ? -17.773 9.989 26.853 1.00 91.12 195 ALA A CA 1
ATOM 1502 C C . ALA A 1 195 ? -17.571 10.589 25.450 1.00 91.12 195 ALA A C 1
ATOM 1504 O O . ALA A 1 195 ? -18.007 10.006 24.463 1.00 91.12 195 ALA A O 1
ATOM 1505 N N . GLN A 1 196 ? -16.838 11.702 25.347 1.00 92.69 196 GLN A N 1
ATOM 1506 C CA . GLN A 1 196 ? -16.521 12.318 24.055 1.00 92.69 196 GLN A CA 1
ATOM 1507 C C . GLN A 1 196 ? -15.638 11.416 23.188 1.00 92.69 196 GLN A C 1
ATOM 1509 O O . GLN A 1 196 ? -15.863 11.334 21.987 1.00 92.69 196 GLN A O 1
ATOM 1514 N N . LEU A 1 197 ? -14.669 10.703 23.770 1.00 91.88 197 LEU A N 1
ATOM 1515 C CA . LEU A 1 197 ? -13.859 9.732 23.032 1.00 91.88 197 LEU A CA 1
ATOM 1516 C C . LEU A 1 197 ? -14.729 8.627 22.417 1.00 91.88 197 LEU A C 1
ATOM 1518 O O . LEU A 1 197 ? -14.562 8.297 21.243 1.00 91.88 197 LEU A O 1
ATOM 1522 N N . LEU A 1 198 ? -15.673 8.079 23.186 1.00 92.69 198 LEU A N 1
ATOM 1523 C CA . LEU A 1 198 ? -16.610 7.072 22.683 1.00 92.69 198 LEU A CA 1
ATOM 1524 C C . LEU A 1 198 ? -17.505 7.638 21.569 1.00 92.69 198 LEU A C 1
ATOM 1526 O O . LEU A 1 198 ? -17.750 6.957 20.575 1.00 92.69 198 LEU A O 1
ATOM 1530 N N . ASP A 1 199 ? -17.940 8.894 21.682 1.00 92.12 199 ASP A N 1
ATOM 1531 C CA . ASP A 1 199 ? -18.703 9.580 20.632 1.00 92.12 199 ASP A CA 1
ATOM 1532 C C . ASP A 1 199 ? -17.893 9.753 19.344 1.00 92.12 199 ASP A C 1
ATOM 1534 O O . ASP A 1 199 ? -18.402 9.458 18.263 1.00 92.12 199 ASP A O 1
ATOM 1538 N N . LEU A 1 200 ? -16.626 10.162 19.445 1.00 93.38 200 LEU A N 1
ATOM 1539 C CA . LEU A 1 200 ? -15.710 10.268 18.303 1.00 93.38 200 LEU A CA 1
ATOM 1540 C C . LEU A 1 200 ? -15.491 8.899 17.639 1.00 93.38 200 LEU A C 1
ATOM 1542 O O . LEU A 1 200 ? -15.513 8.785 16.411 1.00 93.38 200 LEU A O 1
ATOM 1546 N N . CYS A 1 201 ? -15.351 7.831 18.433 1.00 94.69 201 CYS A N 1
ATOM 1547 C CA . CYS A 1 201 ? -15.251 6.468 17.906 1.00 94.69 201 CYS A CA 1
ATOM 1548 C C . CYS A 1 201 ? -16.495 6.097 17.089 1.00 94.69 201 CYS A C 1
ATOM 1550 O O . CYS A 1 201 ? -16.364 5.637 15.954 1.00 94.69 201 CYS A O 1
ATOM 1552 N N . ARG A 1 202 ? -17.696 6.361 17.621 1.00 94.44 202 ARG A N 1
ATOM 1553 C CA . ARG A 1 202 ? -18.967 6.091 16.927 1.00 94.44 202 ARG A CA 1
ATOM 1554 C C . ARG A 1 202 ? -19.100 6.876 15.623 1.00 94.44 202 ARG A C 1
ATOM 1556 O O . ARG A 1 202 ? -19.428 6.271 14.604 1.00 94.44 202 ARG A O 1
ATOM 1563 N N . GLN A 1 203 ? -18.794 8.176 15.640 1.00 94.50 203 GLN A N 1
ATOM 1564 C CA . GLN A 1 203 ? -18.831 9.029 14.445 1.00 94.50 203 GLN A CA 1
ATOM 1565 C C . GLN A 1 203 ? -17.948 8.465 13.325 1.00 94.50 203 GLN A C 1
ATOM 1567 O O . GLN A 1 203 ? -18.382 8.331 12.183 1.00 94.50 203 GLN A O 1
ATOM 1572 N N . ALA A 1 204 ? -16.721 8.061 13.642 1.00 94.38 204 ALA A N 1
ATOM 1573 C CA . ALA A 1 204 ? -15.844 7.519 12.615 1.00 94.38 204 ALA A CA 1
ATOM 1574 C C . ALA A 1 204 ? -16.245 6.143 12.116 1.00 94.38 204 ALA A C 1
ATOM 1576 O O . ALA A 1 204 ? -16.092 5.874 10.929 1.00 94.38 204 ALA A O 1
ATOM 1577 N N . VAL A 1 205 ? -16.752 5.271 12.989 1.00 95.75 205 VAL A N 1
ATOM 1578 C CA . VAL A 1 205 ? -17.285 3.975 12.557 1.00 95.75 205 VAL A CA 1
ATOM 1579 C C . VAL A 1 205 ? -18.426 4.187 11.557 1.00 95.75 205 VAL A C 1
ATOM 1581 O O . VAL A 1 205 ? -18.492 3.484 10.550 1.00 95.75 205 VAL A O 1
ATOM 1584 N N . GLU A 1 206 ? -19.282 5.188 11.767 1.00 95.31 206 GLU A N 1
ATOM 1585 C CA . GLU A 1 206 ? -20.332 5.566 10.815 1.00 95.31 206 GLU A CA 1
ATOM 1586 C C . GLU A 1 206 ? -19.764 6.048 9.465 1.00 95.31 206 GLU A C 1
ATOM 1588 O O . GLU A 1 206 ? -20.204 5.591 8.402 1.00 95.31 206 GLU A O 1
ATOM 1593 N N . VAL A 1 207 ? -18.735 6.902 9.478 1.00 94.75 207 VAL A N 1
ATOM 1594 C CA . VAL A 1 207 ? -18.050 7.350 8.250 1.00 94.75 207 VAL A CA 1
ATOM 1595 C C . VAL A 1 207 ? -17.382 6.182 7.519 1.00 94.75 207 VAL A C 1
ATOM 1597 O O . VAL A 1 207 ? -17.538 6.038 6.305 1.00 94.75 207 VAL A O 1
ATOM 1600 N N . ILE A 1 208 ? -16.681 5.306 8.239 1.00 95.81 208 ILE A N 1
ATOM 1601 C CA . ILE A 1 208 ? -16.015 4.129 7.669 1.00 95.81 208 ILE A CA 1
ATOM 1602 C C . ILE A 1 208 ? -17.048 3.203 7.027 1.00 95.81 208 ILE A C 1
ATOM 1604 O O . ILE A 1 208 ? -16.860 2.764 5.894 1.00 95.81 208 ILE A O 1
ATOM 1608 N N . ARG A 1 209 ? -18.170 2.941 7.704 1.00 95.25 209 ARG A N 1
ATOM 1609 C CA . ARG A 1 209 ? -19.238 2.073 7.183 1.00 95.25 209 ARG A CA 1
ATOM 1610 C C . ARG A 1 209 ? -19.915 2.645 5.942 1.00 95.25 209 ARG A C 1
ATOM 1612 O O . ARG A 1 209 ? -20.304 1.878 5.068 1.00 95.25 209 ARG A O 1
ATOM 1619 N N . SER A 1 210 ? -20.057 3.966 5.860 1.00 95.56 210 SER A N 1
ATOM 1620 C CA . SER A 1 210 ? -20.715 4.624 4.727 1.00 95.56 210 SER A CA 1
ATOM 1621 C C . SER A 1 210 ? -19.791 4.858 3.530 1.00 95.56 210 SER A C 1
ATOM 1623 O O . SER A 1 210 ? -20.262 4.865 2.394 1.00 95.56 210 SER A O 1
ATOM 1625 N N . THR A 1 211 ? -18.484 5.032 3.752 1.00 95.00 211 THR A N 1
ATOM 1626 C CA . THR A 1 211 ? -17.542 5.449 2.698 1.00 95.00 211 THR A CA 1
ATOM 1627 C C . THR A 1 211 ? -16.461 4.424 2.364 1.00 95.00 211 THR A C 1
ATOM 1629 O O . THR A 1 211 ? -15.836 4.535 1.306 1.00 95.00 211 THR A O 1
ATOM 1632 N N . GLY A 1 212 ? -16.186 3.468 3.253 1.00 95.50 212 GLY A N 1
ATOM 1633 C CA . GLY A 1 212 ? -15.026 2.574 3.172 1.00 95.50 212 GLY A CA 1
ATOM 1634 C C . GLY A 1 212 ? -13.679 3.264 3.427 1.00 95.50 212 GLY A C 1
ATOM 1635 O O . GLY A 1 212 ? -12.637 2.696 3.113 1.00 95.50 212 GLY A O 1
ATOM 1636 N N . HIS A 1 213 ? -13.676 4.499 3.940 1.00 94.00 213 HIS A N 1
ATOM 1637 C CA . HIS A 1 213 ? -12.466 5.285 4.190 1.00 94.00 213 HIS A CA 1
ATOM 1638 C C . HIS A 1 213 ? -12.438 5.782 5.635 1.00 94.00 213 HIS A C 1
ATOM 1640 O O . HIS A 1 213 ? -13.481 6.061 6.230 1.00 94.00 213 HIS A O 1
ATOM 1646 N N . LEU A 1 214 ? -11.237 5.939 6.188 1.00 92.06 214 LEU A N 1
ATOM 1647 C CA . LEU A 1 214 ? -11.059 6.675 7.434 1.00 92.06 214 LEU A CA 1
ATOM 1648 C C . LEU A 1 214 ? -11.511 8.136 7.253 1.00 92.06 214 LEU A C 1
ATOM 1650 O O . LEU A 1 214 ? -11.232 8.734 6.208 1.00 92.06 214 LEU A O 1
ATOM 1654 N N . PRO A 1 215 ? -12.166 8.751 8.252 1.00 90.00 215 PRO A N 1
ATOM 1655 C CA . PRO A 1 215 ? -12.363 10.192 8.237 1.00 90.00 215 PRO A CA 1
ATOM 1656 C C . PRO A 1 215 ? -11.006 10.899 8.322 1.00 90.00 215 PRO A C 1
ATOM 1658 O O . PRO A 1 215 ? -10.123 10.476 9.068 1.00 90.00 215 PRO A O 1
ATOM 1661 N N . GLY A 1 216 ? -10.841 11.995 7.576 1.00 84.88 216 GLY A N 1
ATOM 1662 C CA . GLY A 1 216 ? -9.671 12.864 7.742 1.00 84.88 216 GLY A CA 1
ATOM 1663 C C . GLY A 1 216 ? -9.684 13.599 9.084 1.00 84.88 216 GLY A C 1
ATOM 1664 O O . GLY A 1 216 ? -8.626 13.890 9.622 1.00 84.88 216 GLY A O 1
ATOM 1665 N N . ASN A 1 217 ? -10.877 13.879 9.622 1.00 86.19 217 ASN A N 1
ATOM 1666 C CA . ASN A 1 217 ? -11.103 14.525 10.914 1.00 86.19 217 ASN A CA 1
ATOM 1667 C C . ASN A 1 217 ? -12.440 14.048 11.498 1.00 86.19 217 ASN A C 1
ATOM 1669 O O . ASN A 1 217 ? -13.377 13.810 10.734 1.00 86.19 217 ASN A O 1
ATOM 1673 N N . ASP A 1 218 ? -12.554 14.007 12.824 1.00 85.25 218 ASP A N 1
ATOM 1674 C CA . ASP A 1 218 ? -13.863 13.985 13.489 1.00 85.25 218 ASP A CA 1
ATOM 1675 C C . ASP A 1 218 ? -14.256 15.371 13.992 1.00 85.25 218 ASP A C 1
ATOM 1677 O O . ASP A 1 218 ? -13.434 16.289 14.033 1.00 85.25 218 ASP A O 1
ATOM 1681 N N . HIS A 1 219 ? -15.498 15.488 14.464 1.00 87.00 219 HIS A N 1
ATOM 1682 C CA . HIS A 1 219 ? -16.038 16.720 15.013 1.00 87.00 219 HIS A CA 1
ATOM 1683 C C . HIS A 1 219 ? -16.396 16.588 16.498 1.00 87.00 219 HIS A C 1
ATOM 1685 O O . HIS A 1 219 ? -17.113 15.677 16.923 1.00 87.00 219 HIS A O 1
ATOM 1691 N N . LEU A 1 220 ? -15.933 17.562 17.284 1.00 87.44 220 LEU A N 1
ATOM 1692 C CA . LEU A 1 220 ? -16.351 17.792 18.661 1.00 87.44 220 LEU A CA 1
ATOM 1693 C C . LEU A 1 220 ? -16.870 19.230 18.789 1.00 87.44 220 LEU A C 1
ATOM 1695 O O . LEU A 1 220 ? -16.106 20.170 19.012 1.00 87.44 220 LEU A O 1
ATOM 1699 N N . GLY A 1 221 ? -18.183 19.406 18.619 1.00 85.62 221 GLY A N 1
ATOM 1700 C CA . GLY A 1 221 ? -18.772 20.737 18.452 1.00 85.62 221 GLY A CA 1
ATOM 1701 C C . GLY A 1 221 ? -18.262 21.393 17.166 1.00 85.62 221 GLY A C 1
ATOM 1702 O O . GLY A 1 221 ? -18.293 20.768 16.108 1.00 85.62 221 GLY A O 1
ATOM 1703 N N . ASP A 1 222 ? -17.757 22.623 17.271 1.00 83.62 222 ASP A N 1
ATOM 1704 C CA . ASP A 1 222 ? -17.174 23.360 16.139 1.00 83.62 222 ASP A CA 1
ATOM 1705 C C . ASP A 1 222 ? -15.690 23.024 15.88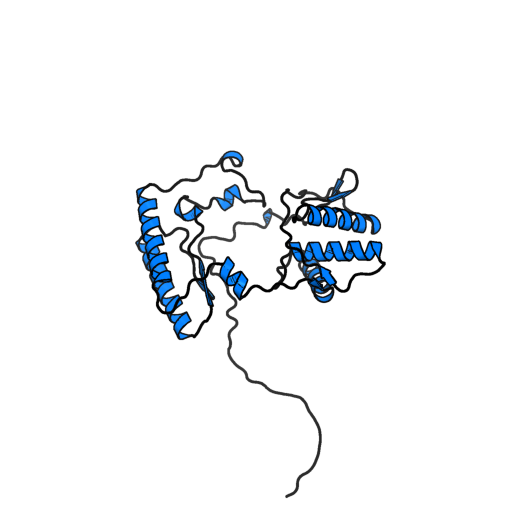9 1.00 83.62 222 ASP A C 1
ATOM 1707 O O . ASP A 1 222 ? -15.104 23.509 14.921 1.00 83.62 222 ASP A O 1
ATOM 1711 N N . ALA A 1 223 ? -15.071 22.211 16.753 1.00 82.62 223 ALA A N 1
ATOM 1712 C CA . ALA A 1 223 ? -13.661 21.848 16.654 1.00 82.62 223 ALA A CA 1
ATOM 1713 C C . ALA A 1 223 ? -13.463 20.517 15.922 1.00 82.62 223 ALA A C 1
ATOM 1715 O O . ALA A 1 223 ? -14.277 19.593 16.031 1.00 82.62 223 ALA A O 1
ATOM 1716 N N . ARG A 1 224 ? -12.344 20.406 15.208 1.00 81.19 224 ARG A N 1
ATOM 1717 C CA . ARG A 1 224 ? -11.899 19.176 14.554 1.00 81.19 224 ARG A CA 1
ATOM 1718 C C . ARG A 1 224 ? -10.878 18.444 15.408 1.00 81.19 224 ARG A C 1
ATOM 1720 O O . ARG A 1 224 ? -9.978 19.041 15.995 1.00 81.19 224 ARG A O 1
ATOM 1727 N N . VAL A 1 225 ? -11.012 17.127 15.448 1.00 75.81 225 VAL A N 1
ATOM 1728 C CA . VAL A 1 225 ? -10.048 16.246 16.102 1.00 75.81 225 VAL A CA 1
ATOM 1729 C C . VAL A 1 225 ? -9.295 15.490 15.015 1.00 75.81 225 VAL A C 1
ATOM 1731 O O . VAL A 1 225 ? -9.892 14.697 14.282 1.00 75.81 225 VAL A O 1
ATOM 1734 N N . ASP A 1 226 ? -7.992 15.760 14.909 1.00 69.00 226 ASP A N 1
ATOM 1735 C CA . ASP A 1 226 ? -7.081 14.952 14.100 1.00 69.00 226 ASP A CA 1
ATOM 1736 C C . ASP A 1 226 ? -6.800 13.628 14.820 1.00 69.00 226 ASP A C 1
ATOM 1738 O O . ASP A 1 226 ? -6.653 13.570 16.043 1.00 69.00 226 ASP A O 1
ATOM 1742 N N . ARG A 1 227 ? -6.721 12.558 14.039 1.00 62.50 227 ARG A N 1
ATOM 1743 C CA . ARG A 1 227 ? -6.390 11.203 14.488 1.00 62.50 227 ARG A CA 1
ATOM 1744 C C . ARG A 1 227 ? -4.963 10.800 14.152 1.00 62.50 227 ARG A C 1
ATOM 1746 O O . ARG A 1 227 ? -4.506 9.745 14.584 1.00 62.50 227 ARG A O 1
ATOM 1753 N N . LEU A 1 228 ? -4.263 11.621 13.381 1.00 50.75 228 LEU A N 1
ATOM 1754 C CA . LEU A 1 228 ? -2.859 11.481 13.066 1.00 50.75 228 LEU A CA 1
ATOM 1755 C C . LEU A 1 228 ? -2.116 12.569 13.831 1.00 50.75 228 LEU A C 1
ATOM 1757 O O . LEU A 1 228 ? -2.397 13.754 13.709 1.00 50.75 228 LEU A O 1
ATOM 1761 N N . HIS A 1 229 ? -1.123 12.191 14.629 1.00 44.91 229 HIS A N 1
ATOM 1762 C CA . HIS A 1 229 ? -0.101 13.175 14.947 1.00 44.91 229 HIS A CA 1
ATOM 1763 C C . HIS A 1 229 ? 0.491 13.647 13.609 1.00 44.91 229 HIS A C 1
ATOM 1765 O O . HIS A 1 229 ? 0.852 12.786 12.795 1.00 44.91 229 HIS A O 1
ATOM 1771 N N . PRO A 1 230 ? 0.590 14.963 13.335 1.00 39.25 230 PRO A N 1
ATOM 1772 C CA . PRO A 1 230 ? 1.322 15.413 12.170 1.00 39.25 230 PRO A CA 1
ATOM 1773 C C . PRO A 1 230 ? 2.738 14.870 12.321 1.00 39.25 230 PRO A C 1
ATOM 1775 O O . PRO A 1 230 ? 3.481 15.269 13.217 1.00 39.25 230 PRO A O 1
ATOM 1778 N N . VAL A 1 231 ? 3.096 13.911 11.466 1.00 39.41 231 VAL A N 1
ATOM 1779 C CA . VAL A 1 231 ? 4.491 13.528 11.283 1.00 39.41 231 VAL A CA 1
ATOM 1780 C C . VAL A 1 231 ? 5.204 14.831 10.959 1.00 39.41 231 VAL A C 1
ATOM 1782 O O . VAL A 1 231 ? 4.825 15.500 9.994 1.00 39.41 231 VAL A O 1
ATOM 1785 N N . ASP A 1 232 ? 6.174 15.225 11.785 1.00 39.69 232 ASP A N 1
ATOM 1786 C CA . ASP A 1 232 ? 6.966 16.426 11.545 1.00 39.69 232 ASP A CA 1
ATOM 1787 C C . ASP A 1 232 ? 7.581 16.327 10.141 1.00 39.69 232 ASP A C 1
ATOM 1789 O O . ASP A 1 232 ? 8.544 15.597 9.895 1.00 39.69 232 ASP A O 1
ATOM 1793 N N . GLN A 1 233 ? 6.988 17.044 9.184 1.00 41.28 233 GLN A N 1
ATOM 1794 C CA . GLN A 1 233 ? 7.426 17.027 7.792 1.00 41.28 233 GLN A CA 1
ATOM 1795 C C . GLN A 1 233 ? 8.824 17.646 7.644 1.00 41.28 233 GLN A C 1
ATOM 1797 O O . GLN A 1 233 ? 9.493 17.392 6.644 1.00 41.28 233 GLN A O 1
ATOM 1802 N N . GLY A 1 234 ? 9.318 18.382 8.650 1.00 39.38 234 GLY A N 1
ATOM 1803 C CA . GLY A 1 234 ? 10.701 18.856 8.717 1.00 39.38 234 GLY A CA 1
ATOM 1804 C C . GLY A 1 234 ? 11.731 17.727 8.858 1.00 39.38 234 GLY A C 1
ATOM 1805 O O . GLY A 1 234 ? 12.892 17.902 8.475 1.00 39.38 234 GLY A O 1
ATOM 1806 N N . GLN A 1 235 ? 11.311 16.551 9.339 1.00 32.56 235 GLN A N 1
ATOM 1807 C CA . GLN A 1 235 ? 12.132 15.337 9.426 1.00 32.56 235 GLN A CA 1
ATOM 1808 C C . GLN A 1 235 ? 12.057 14.480 8.152 1.00 32.56 235 GLN A C 1
ATOM 1810 O O . GLN A 1 235 ? 12.950 13.667 7.904 1.00 32.56 235 GLN A O 1
ATOM 1815 N N . MET A 1 236 ? 11.058 14.705 7.289 1.00 34.16 236 MET A N 1
ATOM 1816 C CA . MET A 1 236 ? 10.967 14.102 5.955 1.00 34.16 236 MET A CA 1
ATOM 1817 C C . MET A 1 236 ? 11.886 14.837 4.970 1.00 34.16 236 MET A C 1
ATOM 1819 O O . MET A 1 236 ? 11.464 15.396 3.961 1.00 34.16 236 MET A O 1
ATOM 1823 N N . ARG A 1 237 ? 13.194 14.833 5.252 1.00 31.42 237 ARG A N 1
ATOM 1824 C CA . ARG A 1 237 ? 14.189 15.091 4.206 1.00 31.42 237 ARG A CA 1
ATOM 1825 C C . ARG A 1 237 ? 14.094 13.961 3.188 1.00 31.42 237 ARG A C 1
ATOM 1827 O O . ARG A 1 237 ? 13.996 12.802 3.585 1.00 31.42 237 ARG A O 1
ATOM 1834 N N . ALA A 1 238 ? 14.185 14.291 1.901 1.00 36.44 238 ALA A N 1
ATOM 1835 C CA . ALA A 1 238 ? 14.352 13.321 0.825 1.00 36.44 238 ALA A CA 1
ATOM 1836 C C . ALA A 1 238 ? 15.564 12.417 1.123 1.00 36.44 238 ALA A C 1
ATOM 1838 O O . ALA A 1 238 ? 16.710 12.750 0.830 1.00 36.44 238 ALA A O 1
ATOM 1839 N N . ARG A 1 239 ? 15.325 11.272 1.766 1.00 33.94 239 ARG A N 1
ATOM 1840 C CA . ARG A 1 239 ? 16.312 10.210 1.971 1.00 33.94 239 ARG A CA 1
ATOM 1841 C C . ARG A 1 239 ? 16.125 9.137 0.911 1.00 33.94 239 ARG A C 1
ATOM 1843 O O . ARG A 1 239 ? 16.080 7.961 1.228 1.00 33.94 239 ARG A O 1
ATOM 1850 N N . GLN A 1 240 ? 16.045 9.536 -0.351 1.00 38.88 240 GLN A N 1
ATOM 1851 C CA . GLN A 1 240 ? 16.286 8.628 -1.466 1.00 38.88 240 GLN A CA 1
ATOM 1852 C C . GLN A 1 240 ? 17.071 9.376 -2.540 1.00 38.88 240 GLN A C 1
ATOM 1854 O O . GLN A 1 240 ? 16.564 9.769 -3.581 1.00 38.88 240 GLN A O 1
ATOM 1859 N N . GLY A 1 241 ? 18.357 9.590 -2.252 1.00 31.41 241 GLY A N 1
ATOM 1860 C CA . GLY A 1 241 ? 19.335 9.711 -3.324 1.00 31.41 241 GLY A CA 1
ATOM 1861 C C . GLY A 1 241 ? 19.429 8.374 -4.061 1.00 31.41 2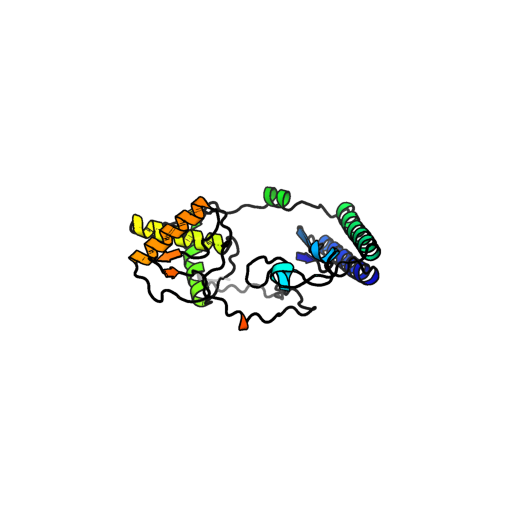41 GLY A C 1
ATOM 1862 O O . GLY A 1 241 ? 19.239 7.311 -3.464 1.00 31.41 241 GLY A O 1
ATOM 1863 N N . ALA A 1 242 ? 19.714 8.435 -5.357 1.00 34.72 242 ALA A N 1
ATOM 1864 C CA . ALA A 1 242 ? 19.954 7.290 -6.225 1.00 34.72 242 ALA A CA 1
ATOM 1865 C C . ALA A 1 242 ? 21.127 6.424 -5.714 1.00 34.72 242 ALA A C 1
ATOM 1867 O O . ALA A 1 242 ? 22.258 6.638 -6.127 1.00 34.72 242 ALA A O 1
ATOM 1868 N N . ALA A 1 243 ? 20.863 5.517 -4.764 1.00 33.44 243 ALA A N 1
ATOM 1869 C CA . ALA A 1 243 ? 21.674 4.352 -4.349 1.00 33.44 243 ALA A CA 1
ATOM 1870 C C . ALA A 1 243 ? 21.117 3.662 -3.074 1.00 33.44 243 ALA A C 1
ATOM 1872 O O . ALA A 1 243 ? 21.862 3.036 -2.321 1.00 33.44 243 ALA A O 1
ATOM 1873 N N . GLY A 1 244 ? 19.817 3.772 -2.778 1.00 26.52 244 GLY A N 1
ATOM 1874 C CA . GLY A 1 244 ? 19.205 3.098 -1.629 1.00 26.52 244 GLY A CA 1
ATOM 1875 C C . GLY A 1 244 ? 18.948 1.621 -1.915 1.00 26.52 244 GLY A C 1
ATOM 1876 O O . GLY A 1 244 ? 17.860 1.254 -2.344 1.00 26.52 244 GLY A O 1
ATOM 1877 N N . GLN A 1 245 ? 19.958 0.784 -1.707 1.00 32.03 245 GLN A N 1
ATOM 1878 C CA . GLN A 1 245 ? 19.848 -0.673 -1.705 1.00 32.03 245 GLN A CA 1
ATOM 1879 C C . GLN A 1 245 ? 18.701 -1.088 -0.768 1.00 32.03 245 GLN A C 1
ATOM 1881 O O . GLN A 1 245 ? 18.697 -0.728 0.410 1.00 32.03 245 GLN A O 1
ATOM 1886 N N . LEU A 1 246 ? 17.710 -1.813 -1.296 1.00 27.45 246 LEU A N 1
ATOM 1887 C CA . LEU A 1 246 ? 16.682 -2.473 -0.492 1.00 27.45 246 LEU A CA 1
ATOM 1888 C C . LEU A 1 246 ? 17.391 -3.441 0.464 1.00 27.45 246 LEU A C 1
ATOM 1890 O O . LEU A 1 246 ? 17.796 -4.531 0.060 1.00 27.45 246 LEU A O 1
ATOM 1894 N N . TYR A 1 247 ? 17.564 -3.034 1.721 1.00 26.59 247 TYR A N 1
ATOM 1895 C CA . TYR A 1 247 ? 17.950 -3.929 2.806 1.00 26.59 247 TYR A CA 1
ATOM 1896 C C . TYR A 1 247 ? 16.761 -4.847 3.101 1.00 26.59 247 TYR A C 1
ATOM 1898 O O . TYR A 1 247 ? 15.939 -4.586 3.974 1.00 26.59 247 TYR A O 1
ATOM 1906 N N . LEU A 1 248 ? 16.650 -5.921 2.323 1.00 30.95 248 LEU A N 1
ATOM 1907 C CA . LEU A 1 248 ? 16.023 -7.145 2.797 1.00 30.95 248 LEU A CA 1
ATOM 1908 C C . LEU A 1 248 ? 17.006 -7.763 3.791 1.00 30.95 248 LEU A C 1
ATOM 1910 O O . LEU A 1 248 ? 18.146 -8.040 3.422 1.00 30.95 248 LEU A O 1
ATOM 1914 N N . ASP A 1 249 ? 16.570 -7.929 5.037 1.00 28.69 249 ASP A N 1
ATOM 1915 C CA . ASP A 1 249 ? 17.302 -8.595 6.114 1.00 28.69 249 ASP A CA 1
ATOM 1916 C C . ASP A 1 249 ? 17.929 -9.919 5.638 1.00 28.69 249 ASP A C 1
ATOM 1918 O O . ASP A 1 249 ? 17.310 -10.982 5.657 1.00 28.69 249 ASP A O 1
ATOM 1922 N N . GLN A 1 250 ? 19.203 -9.874 5.246 1.00 30.67 250 GLN A N 1
ATOM 1923 C CA . GLN A 1 250 ? 20.091 -11.025 5.311 1.00 30.67 250 GLN A CA 1
ATOM 1924 C C . GLN A 1 250 ? 20.614 -11.104 6.743 1.00 30.67 250 GLN A C 1
ATOM 1926 O O . GLN A 1 250 ? 21.733 -10.688 7.044 1.00 30.67 250 GLN A O 1
ATOM 1931 N N . ARG A 1 251 ? 19.808 -11.662 7.653 1.00 26.22 251 ARG A N 1
ATOM 1932 C CA . ARG A 1 251 ? 20.395 -12.277 8.843 1.00 26.22 251 ARG A CA 1
ATOM 1933 C C . ARG A 1 251 ? 21.002 -13.608 8.429 1.00 26.22 251 ARG A C 1
ATOM 1935 O O . ARG A 1 251 ? 20.310 -14.530 8.007 1.00 26.22 251 ARG A O 1
ATOM 1942 N N . ALA A 1 252 ? 22.324 -13.638 8.533 1.00 28.14 252 ALA A N 1
ATOM 1943 C CA . ALA A 1 252 ? 23.177 -14.796 8.394 1.00 28.14 252 ALA A CA 1
ATOM 1944 C C . ALA A 1 252 ? 22.584 -16.021 9.104 1.00 28.14 252 ALA A C 1
ATOM 1946 O O . ALA A 1 252 ? 22.463 -16.054 10.327 1.00 28.14 252 ALA A O 1
ATOM 1947 N N . GLN A 1 253 ? 22.282 -17.061 8.331 1.00 28.38 253 GLN A N 1
ATOM 1948 C CA . GLN A 1 253 ? 22.349 -18.426 8.829 1.00 28.38 253 GLN A CA 1
ATOM 1949 C C . GLN A 1 253 ? 23.828 -18.829 8.851 1.00 28.38 253 GLN A C 1
ATOM 1951 O O . GLN A 1 253 ? 24.336 -19.450 7.924 1.00 28.38 253 GLN A O 1
ATOM 1956 N N . SER A 1 254 ? 24.537 -18.436 9.907 1.00 29.02 254 SER A N 1
ATOM 1957 C CA . SER A 1 254 ? 25.746 -19.133 10.346 1.00 29.02 254 SER A CA 1
ATOM 1958 C C . SER A 1 254 ? 25.377 -19.923 11.594 1.00 29.02 254 SER A C 1
ATOM 1960 O O . SER A 1 254 ? 24.865 -19.358 12.558 1.00 29.02 254 SER A O 1
ATOM 1962 N N . GLY A 1 255 ? 25.553 -21.238 11.513 1.00 27.19 255 GLY A N 1
ATOM 1963 C CA . GLY A 1 255 ? 24.998 -22.207 12.443 1.00 27.19 255 GLY A CA 1
ATOM 1964 C C . GLY A 1 255 ? 25.517 -22.141 13.877 1.00 27.19 255 GLY A C 1
ATOM 1965 O O . GLY A 1 255 ? 26.627 -21.697 14.142 1.00 27.19 255 GLY A O 1
ATOM 1966 N N . GLN A 1 256 ? 24.674 -22.666 14.759 1.00 27.55 256 GLN A N 1
ATOM 1967 C CA . GLN A 1 256 ? 24.959 -23.521 15.917 1.00 27.55 256 GLN A CA 1
ATOM 1968 C C . GLN A 1 256 ? 23.571 -23.972 16.393 1.00 27.55 256 GLN A C 1
ATOM 1970 O O . GLN A 1 256 ? 22.781 -23.185 16.896 1.00 27.55 256 GLN A O 1
ATOM 1975 N N . LEU A 1 257 ? 23.073 -25.079 15.845 1.00 26.69 257 LEU A N 1
ATOM 1976 C CA . LEU A 1 257 ? 23.158 -26.406 16.455 1.00 26.69 257 LEU A CA 1
ATOM 1977 C C . LEU A 1 257 ? 22.813 -26.366 17.953 1.00 26.69 257 LEU A C 1
ATOM 1979 O O . LEU A 1 257 ? 23.592 -25.910 18.781 1.00 26.69 257 LEU A O 1
ATOM 1983 N N . LEU A 1 258 ? 21.597 -26.836 18.208 1.00 28.47 258 LEU A N 1
ATOM 1984 C CA . LEU A 1 258 ? 20.961 -27.170 19.475 1.00 28.47 258 LEU A CA 1
ATOM 1985 C C . LEU A 1 258 ? 21.942 -27.613 20.570 1.00 28.47 258 LEU A C 1
ATOM 1987 O O . LEU A 1 258 ? 22.706 -28.552 20.363 1.00 28.47 258 LEU A O 1
ATOM 1991 N N . ASP A 1 259 ? 21.790 -27.031 21.757 1.00 27.48 259 ASP A N 1
ATOM 1992 C CA . ASP A 1 259 ? 22.158 -27.680 23.014 1.00 27.48 259 ASP A CA 1
ATOM 1993 C C . ASP A 1 259 ? 20.914 -27.659 23.926 1.00 27.48 259 ASP A C 1
ATOM 1995 O O . ASP A 1 259 ? 20.393 -26.575 24.215 1.00 27.48 259 ASP A O 1
ATOM 1999 N N . PRO A 1 260 ? 20.346 -28.816 24.318 1.00 32.53 260 PRO A N 1
ATOM 2000 C CA . PRO A 1 260 ? 19.174 -28.867 25.177 1.00 32.53 260 PRO A CA 1
ATOM 2001 C C . PRO A 1 260 ? 19.590 -29.041 26.642 1.00 32.53 260 PRO A C 1
ATOM 2003 O O . PRO A 1 260 ? 20.194 -30.042 27.022 1.00 32.53 260 PRO A O 1
ATOM 2006 N N . LEU A 1 261 ? 19.174 -28.112 27.503 1.00 27.78 261 LEU A N 1
ATOM 2007 C CA . LEU A 1 261 ? 19.121 -28.338 28.947 1.00 27.78 261 LEU A CA 1
ATOM 2008 C C . LEU A 1 261 ? 17.662 -28.449 29.391 1.00 27.78 261 LEU A C 1
ATOM 2010 O O . LEU A 1 261 ? 16.994 -27.459 29.671 1.00 27.78 261 LEU A O 1
ATOM 2014 N N . GLY A 1 262 ? 17.196 -29.691 29.482 1.00 28.56 262 GLY A N 1
ATOM 2015 C CA . GLY A 1 262 ? 16.054 -30.098 30.292 1.00 28.56 262 GLY A CA 1
ATOM 2016 C C . GLY A 1 262 ? 16.480 -31.306 31.119 1.00 28.56 262 GLY A C 1
ATOM 2017 O O . GLY A 1 262 ? 16.697 -32.385 30.577 1.00 28.56 262 GLY A O 1
ATOM 2018 N N . GLY A 1 263 ? 16.707 -31.091 32.413 1.00 28.36 263 GLY A N 1
ATOM 2019 C CA . GLY A 1 263 ? 17.269 -32.082 33.321 1.00 28.36 263 GLY A CA 1
ATOM 2020 C C . GLY A 1 263 ? 16.268 -33.077 33.913 1.00 28.36 263 GLY A C 1
ATOM 2021 O O . GLY A 1 263 ? 15.069 -32.834 33.959 1.00 28.36 263 GLY A O 1
ATOM 2022 N N . GLN A 1 264 ? 16.876 -34.124 34.485 1.00 29.44 264 GLN A N 1
ATOM 2023 C CA . GLN A 1 264 ? 16.411 -35.023 35.553 1.00 29.44 264 GLN A CA 1
ATOM 2024 C C . GLN A 1 264 ? 15.329 -36.057 35.196 1.00 29.44 264 GLN A C 1
ATOM 2026 O O . GLN A 1 264 ? 14.189 -35.715 34.933 1.00 29.44 264 GLN A O 1
ATOM 2031 N N . VAL A 1 265 ? 15.673 -37.352 35.283 1.00 30.48 265 VAL A N 1
ATOM 2032 C CA . VAL A 1 265 ? 15.425 -38.246 36.440 1.00 30.48 265 VAL A CA 1
ATOM 2033 C C . VAL A 1 265 ? 16.074 -39.625 36.174 1.00 30.48 265 VAL A C 1
ATOM 2035 O O . VAL A 1 265 ? 15.857 -40.213 35.123 1.00 30.48 265 VAL A O 1
ATOM 2038 N N . GLY A 1 266 ? 16.787 -40.187 37.165 1.00 27.84 266 GLY A N 1
ATOM 2039 C CA . GLY A 1 266 ? 16.680 -41.632 37.458 1.00 27.84 266 GLY A CA 1
ATOM 2040 C C . GLY A 1 266 ? 17.842 -42.590 37.138 1.00 27.84 266 GLY A C 1
ATOM 2041 O O . GLY A 1 266 ? 17.788 -43.318 36.163 1.00 27.84 266 GLY A O 1
ATOM 2042 N N . ARG A 1 267 ? 18.794 -42.681 38.079 1.00 31.38 267 ARG A N 1
ATOM 2043 C CA . ARG A 1 267 ? 19.386 -43.905 38.681 1.00 31.38 267 ARG A CA 1
ATOM 2044 C C . ARG A 1 267 ? 19.874 -45.101 37.819 1.00 31.38 267 ARG A C 1
ATOM 2046 O O . ARG A 1 267 ? 19.089 -45.841 37.248 1.00 31.38 267 ARG A O 1
ATOM 2053 N N . ALA A 1 268 ? 21.146 -45.416 38.104 1.00 29.23 268 ALA A N 1
ATOM 2054 C CA . ALA A 1 268 ? 21.744 -46.734 38.393 1.00 29.23 268 ALA A CA 1
ATOM 2055 C C . ALA A 1 268 ? 22.202 -47.647 37.231 1.00 29.23 268 ALA A C 1
ATOM 2057 O O . ALA A 1 268 ? 21.409 -48.260 36.529 1.00 29.23 268 ALA A O 1
ATOM 2058 N N . GLN A 1 269 ? 23.532 -47.810 37.158 1.00 31.58 269 GLN A N 1
ATOM 2059 C CA . GLN A 1 269 ? 24.250 -48.991 36.644 1.00 31.58 269 GLN A CA 1
ATOM 2060 C C . GLN A 1 269 ? 23.898 -50.256 37.461 1.00 31.58 269 GLN A C 1
ATOM 2062 O O . GLN A 1 269 ? 23.540 -50.132 38.638 1.00 31.58 269 GLN A O 1
ATOM 2067 N N . PRO A 1 270 ? 23.976 -51.462 36.863 1.00 48.84 270 PRO A N 1
ATOM 2068 C CA . PRO A 1 270 ? 25.232 -52.240 36.745 1.00 48.84 270 PRO A CA 1
ATOM 2069 C C . PRO A 1 270 ? 25.386 -52.863 35.331 1.00 48.84 270 PRO A C 1
ATOM 2071 O O . PRO A 1 270 ? 24.431 -52.849 34.563 1.00 48.84 270 PRO A O 1
ATOM 2074 N N . ALA A 1 271 ? 26.511 -53.402 34.857 1.00 37.56 271 ALA A N 1
ATOM 2075 C CA . ALA A 1 271 ? 27.813 -53.791 35.397 1.00 37.56 271 ALA A CA 1
ATOM 2076 C C . ALA A 1 271 ? 28.878 -53.595 34.298 1.00 37.56 271 ALA A C 1
ATOM 2078 O O . ALA A 1 271 ? 28.479 -53.545 33.110 1.00 37.56 271 ALA A O 1
#